Protein AF-A0A2M6YLB8-F1 (afdb_monomer)

Foldseek 3Di:
DPVPVVVVVVVVVLVVLVVCLVVQVVVLVVVLPPPCVVPVDLCSLVRNLVSLLVVVLVVLLDADPPDDDPDPPLQCQLVSLLQSLQSLLRSLCSRPVDDPDPVSLVSSLVVQLVSQVVSLVVSVVRPNGHRDPSSSVSSSNSNVNNNVVNVVVVVVVVVPDPPPDPPPPPPPDDDPDDDDDDDDDDDPDDDDDDD

Mean predicted aligned error: 13.27 Å

Secondary structure (DSSP, 8-state):
--HHHHHHHHHHHHHHHHHHHHHHHHHHHHHHHS-TTS---SGGGGHHHHHHHHHHHHHHT---TT---SS-GGGHHHHHHHHHHHHHHHHHHHHH---SSHHHHHHHHHHHHHHHHHHHHHHTTSTT----HHHHHHHHHHHHHHHHHHHHHHHHHHHTSPPPPP-----S---S----S--------------

Radius of gyration: 30.22 Å; Cα contacts (8 Å, |Δi|>4): 155; chains: 1; bounding box: 50×34×119 Å

Sequence (195 aa):
MVVAPLLRLQLETFRSGLLILVAGTVFALYLSRAPRFLTNRAWPCWVPPLLYAGFIFSLSSQSFPGVELPTKADYFHPIEYGFLGFFLGWAWRTGRRGSMGPAWAALVLVSGILFGASDEWHQAFVPGRDPSMLDLCWDALGIVLGMAFYHMIEIRFRSQRPAAAPEQGPHQGMSVNACSHIVQYDAEAAMELPV

pLDDT: mean 76.27, std 18.33, range [35.66, 98.12]

Solvent-accessible surface area (backbone atoms only — not comparable to full-atom values): 11477 Å² total; per-residue (Å²): 130,70,62,65,61,54,53,49,55,46,55,51,54,54,49,52,52,51,51,51,46,50,53,52,34,53,51,27,52,49,61,64,65,47,66,57,90,80,51,95,61,60,64,47,47,48,46,44,33,51,50,48,50,52,48,52,53,61,55,57,68,58,60,67,84,91,65,86,63,101,57,71,72,67,69,49,35,27,55,56,27,14,55,44,17,25,33,35,37,50,21,56,46,66,56,64,74,56,71,92,46,71,72,47,52,50,49,35,49,52,56,46,46,54,47,41,54,50,47,38,57,50,22,63,75,32,78,82,48,78,60,47,75,66,51,47,50,31,26,46,51,6,23,50,52,15,30,50,51,44,50,53,51,52,54,55,56,58,68,68,48,73,75,74,74,75,78,78,65,81,78,87,76,77,77,90,82,86,89,78,89,89,84,84,77,89,86,88,86,79,89,84,85,92,134

Structure (mmCIF, N/CA/C/O backbone):
data_AF-A0A2M6YLB8-F1
#
_entry.id   AF-A0A2M6YLB8-F1
#
loop_
_atom_site.group_PDB
_atom_site.id
_atom_site.type_symbol
_atom_site.label_atom_id
_atom_site.label_alt_id
_atom_site.label_comp_id
_atom_site.label_asym_id
_atom_site.label_entity_id
_atom_site.label_seq_id
_atom_site.pdbx_PDB_ins_code
_atom_site.Cartn_x
_atom_site.Cartn_y
_atom_site.Cartn_z
_atom_site.occupancy
_atom_site.B_iso_or_equiv
_atom_site.auth_seq_id
_atom_site.auth_comp_id
_atom_site.auth_asym_id
_atom_site.auth_atom_id
_atom_site.pdbx_PDB_model_num
ATOM 1 N N . MET A 1 1 ? -24.345 -15.110 23.546 1.00 53.66 1 MET A N 1
ATOM 2 C CA . MET A 1 1 ? -25.026 -15.596 22.318 1.00 53.66 1 MET A CA 1
ATOM 3 C C . MET A 1 1 ? -25.034 -14.591 21.153 1.00 53.66 1 MET A C 1
ATOM 5 O O . MET A 1 1 ? -25.376 -14.996 20.053 1.00 53.66 1 MET A O 1
ATOM 9 N N . VAL A 1 2 ? -24.599 -13.331 21.325 1.00 54.88 2 VAL A N 1
ATOM 10 C CA . VAL A 1 2 ? -24.610 -12.290 20.261 1.00 54.88 2 VAL A CA 1
ATOM 11 C C . VAL A 1 2 ? -23.360 -12.311 19.351 1.00 54.88 2 VAL A C 1
ATOM 13 O O . VAL A 1 2 ? -23.358 -11.733 18.270 1.00 54.88 2 VAL A O 1
ATOM 16 N N . VAL A 1 3 ? -22.310 -13.041 19.740 1.00 56.81 3 VAL A N 1
ATOM 17 C CA . VAL A 1 3 ? -21.016 -13.074 19.029 1.00 56.81 3 VAL A CA 1
ATOM 18 C C . VAL A 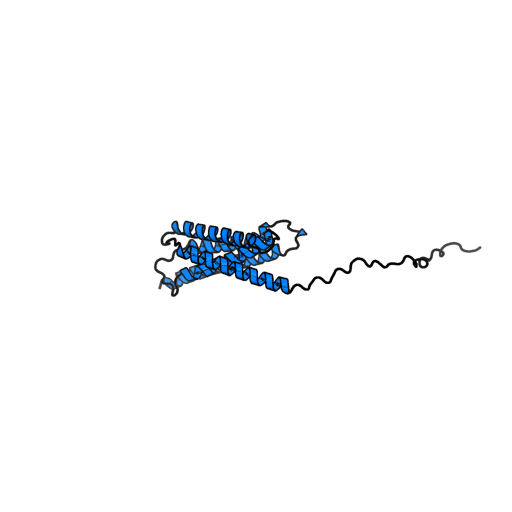1 3 ? -21.097 -13.791 17.673 1.00 56.81 3 VAL A C 1
ATOM 20 O O . VAL A 1 3 ? -20.514 -13.333 16.697 1.00 56.81 3 VAL A O 1
ATOM 23 N N . ALA A 1 4 ? -21.852 -14.889 17.569 1.00 58.81 4 ALA A N 1
ATOM 24 C CA . ALA A 1 4 ? -21.906 -15.688 16.339 1.00 58.81 4 ALA A CA 1
ATOM 25 C C . ALA A 1 4 ? -22.638 -14.999 15.160 1.00 58.81 4 ALA A C 1
ATOM 27 O O . ALA A 1 4 ? -22.154 -15.109 14.032 1.00 58.81 4 ALA A O 1
ATOM 28 N N . PRO A 1 5 ? -23.759 -14.274 15.367 1.00 59.09 5 PRO A N 1
ATOM 29 C CA . PRO A 1 5 ? -24.396 -13.490 14.307 1.00 59.09 5 PRO A CA 1
ATOM 30 C C . PRO A 1 5 ? -23.539 -12.317 13.819 1.00 59.09 5 PRO A C 1
ATOM 32 O O . PRO A 1 5 ? -23.442 -12.114 12.612 1.00 59.09 5 PRO A O 1
ATOM 35 N N . LEU A 1 6 ? -22.886 -11.587 14.736 1.00 58.28 6 LEU A N 1
ATOM 36 C CA . LEU A 1 6 ? -21.998 -10.469 14.392 1.00 58.28 6 LEU A CA 1
ATOM 37 C C . LEU A 1 6 ? -20.793 -10.951 13.578 1.00 58.28 6 LEU A C 1
ATOM 39 O O . LEU A 1 6 ? -20.530 -10.421 12.503 1.00 58.28 6 LEU A O 1
ATOM 43 N N . LEU A 1 7 ? -20.149 -12.034 14.018 1.00 61.47 7 LEU A N 1
ATOM 44 C CA . LEU A 1 7 ? -19.019 -12.633 13.310 1.00 61.47 7 LEU A CA 1
ATOM 45 C C . LEU A 1 7 ? -19.400 -13.119 11.899 1.00 61.47 7 LEU A C 1
ATOM 47 O O . LEU A 1 7 ? -18.620 -12.967 10.961 1.00 61.47 7 LEU A O 1
ATOM 51 N N . ARG A 1 8 ? -20.606 -13.679 11.719 1.00 62.53 8 ARG A N 1
ATOM 52 C CA . ARG A 1 8 ? -21.105 -14.104 10.397 1.00 62.53 8 ARG A CA 1
ATOM 53 C C . ARG A 1 8 ? -21.375 -12.924 9.468 1.00 62.53 8 ARG A C 1
ATOM 55 O O . ARG A 1 8 ? -20.969 -12.976 8.314 1.00 62.53 8 ARG A O 1
ATOM 62 N N . LEU A 1 9 ? -22.032 -11.873 9.957 1.00 60.44 9 LEU A N 1
ATOM 63 C CA . LEU A 1 9 ? -22.294 -10.657 9.176 1.00 60.44 9 LEU A CA 1
ATOM 64 C C . LEU A 1 9 ? -20.992 -9.994 8.716 1.00 60.44 9 LEU A C 1
ATOM 66 O O . LEU A 1 9 ? -20.884 -9.557 7.570 1.00 60.44 9 LEU A O 1
ATOM 70 N N . GLN A 1 10 ? -19.976 -9.996 9.578 1.00 63.34 10 GLN A N 1
ATOM 71 C CA . GLN A 1 10 ? -18.643 -9.535 9.217 1.00 63.34 10 GLN A CA 1
ATOM 72 C C . GLN A 1 10 ? -18.013 -10.431 8.158 1.00 63.34 10 GLN A C 1
ATOM 74 O O . GLN A 1 10 ? -17.680 -9.931 7.091 1.00 63.34 10 GLN A O 1
ATOM 79 N N . LEU A 1 11 ? -17.910 -11.742 8.391 1.00 65.56 11 LEU A N 1
ATOM 80 C CA . LEU A 1 11 ? -17.331 -12.678 7.419 1.00 65.56 11 LEU A CA 1
ATOM 81 C C . LEU A 1 11 ? -17.974 -12.558 6.033 1.00 65.56 11 LEU A C 1
ATOM 83 O O . LEU A 1 11 ? -17.268 -12.623 5.033 1.00 65.56 11 LEU A O 1
ATOM 87 N N . GLU A 1 12 ? -19.284 -12.330 5.961 1.00 70.12 12 GLU A N 1
ATOM 88 C CA . GLU A 1 12 ? -19.990 -12.103 4.697 1.00 70.12 12 GLU A CA 1
ATOM 89 C C . GLU A 1 12 ? -19.620 -10.768 4.032 1.00 70.12 12 GLU A C 1
ATOM 91 O O . GLU A 1 12 ? -19.360 -10.719 2.825 1.00 70.12 12 GLU A O 1
ATOM 96 N N . THR A 1 13 ? -19.515 -9.695 4.817 1.00 66.12 13 THR A N 1
ATOM 97 C CA . THR A 1 13 ? -19.083 -8.376 4.330 1.00 66.12 13 THR A CA 1
ATOM 98 C C . THR A 1 13 ? -17.637 -8.438 3.818 1.00 66.12 13 THR A C 1
ATOM 100 O O . THR A 1 13 ? -17.361 -8.050 2.683 1.00 66.12 13 THR A O 1
ATOM 103 N N . PHE A 1 14 ? -16.735 -9.054 4.586 1.00 71.75 14 PHE A N 1
ATOM 104 C CA . PHE A 1 14 ? -15.350 -9.329 4.194 1.00 71.75 14 PHE A CA 1
ATOM 105 C C . PHE A 1 14 ? -15.267 -10.202 2.933 1.00 71.75 14 PHE A C 1
ATOM 107 O O . PHE A 1 14 ? -14.493 -9.905 2.021 1.00 71.75 14 PHE A O 1
ATOM 114 N N . ARG A 1 15 ? -16.093 -11.254 2.839 1.00 76.12 15 ARG A N 1
ATOM 115 C CA . ARG A 1 15 ? -16.130 -12.167 1.688 1.00 76.12 15 ARG A CA 1
ATOM 116 C C . ARG A 1 15 ? -16.518 -11.438 0.406 1.00 76.12 15 ARG A C 1
ATOM 118 O O . ARG A 1 15 ? -15.858 -11.616 -0.614 1.00 76.12 15 ARG A O 1
ATOM 125 N N . SER A 1 16 ? -17.562 -10.613 0.447 1.00 72.75 16 SER A N 1
ATOM 126 C CA . SER A 1 16 ? -17.998 -9.843 -0.725 1.00 72.75 16 SER A CA 1
ATOM 127 C C . SER A 1 16 ? -16.952 -8.813 -1.175 1.00 72.75 16 SER A C 1
ATOM 129 O O . SER A 1 16 ? -16.656 -8.738 -2.369 1.00 72.75 16 SER A O 1
ATOM 131 N N . GLY A 1 17 ? -16.313 -8.102 -0.236 1.00 72.94 17 GLY A N 1
ATOM 132 C CA . GLY A 1 17 ? -15.223 -7.168 -0.535 1.00 72.94 17 GLY A CA 1
ATOM 133 C C . GLY A 1 17 ? -14.019 -7.856 -1.185 1.00 72.94 17 GLY A C 1
ATOM 134 O O . GLY A 1 17 ? -13.509 -7.386 -2.204 1.00 72.94 17 GLY A O 1
ATOM 135 N N . LEU A 1 18 ? -13.624 -9.024 -0.669 1.00 77.25 18 LEU A N 1
ATOM 136 C CA . LEU A 1 18 ? -12.532 -9.818 -1.232 1.00 77.25 18 LEU A CA 1
ATOM 137 C C . LEU A 1 18 ? -12.849 -10.315 -2.652 1.00 77.25 18 LEU A C 1
ATOM 139 O O . LEU A 1 18 ? -11.988 -10.270 -3.529 1.00 77.25 18 LEU A O 1
ATOM 143 N N . LEU A 1 19 ? -14.084 -10.758 -2.908 1.00 82.06 19 LEU A N 1
ATOM 144 C CA . LEU A 1 19 ? -14.503 -11.204 -4.240 1.00 82.06 19 LEU A CA 1
ATOM 145 C C . LEU A 1 19 ? -14.466 -10.064 -5.266 1.00 82.06 19 LEU A C 1
ATOM 147 O O . LEU A 1 19 ? -13.956 -10.260 -6.371 1.00 82.06 19 LEU A O 1
ATOM 151 N N . ILE A 1 20 ? -14.949 -8.872 -4.900 1.00 79.94 20 ILE A N 1
ATOM 152 C CA . ILE A 1 20 ? -14.894 -7.677 -5.757 1.00 79.94 20 ILE A CA 1
ATOM 153 C C . ILE A 1 20 ? -13.440 -7.294 -6.044 1.00 79.94 20 ILE A C 1
ATOM 155 O O . ILE A 1 20 ? -13.088 -7.019 -7.193 1.00 79.94 20 ILE A O 1
ATOM 159 N N . LEU A 1 21 ? -12.581 -7.333 -5.025 1.00 77.81 21 LEU A N 1
ATOM 160 C CA . LEU A 1 21 ? -11.160 -7.036 -5.158 1.00 77.81 21 LEU A CA 1
ATOM 161 C C . LEU A 1 21 ? -10.454 -8.010 -6.111 1.00 77.81 21 LEU A C 1
ATOM 163 O O . LEU A 1 21 ? -9.703 -7.579 -6.991 1.00 77.81 21 LEU A O 1
ATOM 167 N N . VAL A 1 22 ? -10.700 -9.316 -5.966 1.00 84.25 22 VAL A N 1
ATOM 168 C CA . VAL A 1 22 ? -10.102 -10.348 -6.825 1.00 84.25 22 VAL A CA 1
ATOM 169 C C . VAL A 1 22 ? -10.604 -10.198 -8.259 1.00 84.25 22 VAL A C 1
ATOM 171 O O . VAL A 1 22 ? -9.791 -10.131 -9.181 1.00 84.25 22 VAL A O 1
ATOM 174 N N . ALA A 1 23 ? -11.918 -10.081 -8.461 1.00 83.62 23 ALA A N 1
ATOM 175 C CA . ALA A 1 23 ? -12.507 -9.921 -9.789 1.00 83.62 23 ALA A CA 1
ATOM 176 C C . ALA A 1 23 ? -12.015 -8.640 -10.485 1.00 83.62 23 ALA A C 1
ATOM 178 O O . ALA A 1 23 ? -11.589 -8.688 -11.641 1.00 83.62 23 ALA A O 1
ATOM 179 N N . GLY A 1 24 ? -12.000 -7.512 -9.767 1.00 77.62 24 GLY A N 1
ATOM 180 C CA . GLY A 1 24 ? -11.514 -6.228 -10.268 1.00 77.62 24 GLY A CA 1
ATOM 181 C C . GLY A 1 24 ? -10.027 -6.261 -10.621 1.00 77.62 24 GLY A C 1
ATOM 182 O O . GLY A 1 24 ? -9.633 -5.784 -11.686 1.00 77.62 24 GLY A O 1
ATOM 183 N N . THR A 1 25 ? -9.204 -6.899 -9.783 1.00 80.25 25 THR A N 1
ATOM 184 C CA . THR A 1 25 ? -7.769 -7.090 -10.042 1.00 80.25 25 THR A CA 1
ATOM 185 C C . THR A 1 25 ? -7.529 -7.972 -11.264 1.00 80.25 25 THR A C 1
ATOM 187 O O . THR A 1 25 ? -6.748 -7.599 -12.137 1.00 80.25 25 THR A O 1
ATOM 190 N N . VAL A 1 26 ? -8.215 -9.112 -11.384 1.00 84.81 26 VAL A N 1
ATOM 191 C CA . VAL A 1 26 ? -8.091 -10.009 -12.548 1.00 84.81 26 VAL A CA 1
ATOM 192 C C . VAL A 1 26 ? -8.500 -9.293 -13.833 1.00 84.81 26 VAL A C 1
ATOM 194 O O . VAL A 1 26 ? -7.771 -9.344 -14.825 1.00 84.81 26 VAL A O 1
ATOM 197 N N . PHE A 1 27 ? -9.618 -8.568 -13.806 1.00 80.12 27 PHE A N 1
ATOM 198 C CA . PHE A 1 27 ? -10.085 -7.777 -14.940 1.00 80.12 27 PHE A CA 1
ATOM 199 C C . PHE A 1 27 ? -9.079 -6.682 -15.330 1.00 80.12 27 PHE A C 1
ATOM 201 O O . PHE A 1 27 ? -8.733 -6.536 -16.503 1.00 80.12 27 PHE A O 1
ATOM 208 N N . ALA A 1 28 ? -8.526 -5.958 -14.356 1.00 75.25 28 ALA A N 1
ATOM 209 C CA . ALA A 1 28 ? -7.520 -4.930 -14.607 1.00 75.25 28 ALA A CA 1
ATOM 210 C C . ALA A 1 28 ? -6.198 -5.502 -15.142 1.00 75.25 28 ALA A C 1
ATOM 212 O O . ALA A 1 28 ? -5.572 -4.902 -16.020 1.00 75.25 28 ALA A O 1
ATOM 213 N N . LEU A 1 29 ? -5.774 -6.674 -14.660 1.00 79.62 29 LEU A N 1
ATOM 214 C CA . LEU A 1 29 ? -4.606 -7.387 -15.179 1.00 79.62 29 LEU A CA 1
ATOM 215 C C . LEU A 1 29 ? -4.832 -7.864 -16.616 1.00 79.62 29 LEU A C 1
ATOM 217 O O . LEU A 1 29 ? 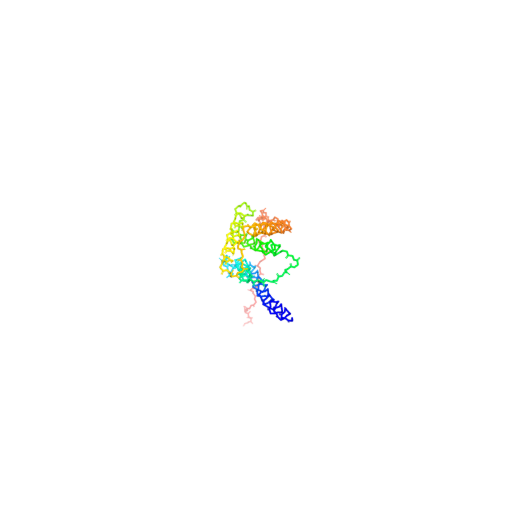-3.919 -7.753 -17.435 1.00 79.62 29 LEU A O 1
ATOM 221 N N . TYR A 1 30 ? -6.038 -8.342 -16.935 1.00 79.31 30 TYR A N 1
ATOM 222 C CA . TYR A 1 30 ? -6.433 -8.687 -18.299 1.00 79.31 30 TYR A CA 1
ATOM 223 C C . TYR A 1 30 ? -6.336 -7.468 -19.225 1.00 79.31 30 TYR A C 1
ATOM 225 O O . TYR A 1 30 ? -5.634 -7.523 -20.234 1.00 79.31 30 TYR A O 1
ATOM 233 N N . LEU A 1 31 ? -6.924 -6.330 -18.837 1.00 71.81 31 LEU A N 1
ATOM 234 C CA . LEU A 1 31 ? -6.832 -5.083 -19.608 1.00 71.81 31 LEU A CA 1
ATOM 235 C C . LEU A 1 31 ? -5.392 -4.572 -19.739 1.00 71.81 31 LEU A C 1
ATOM 237 O O . LEU A 1 31 ? -5.000 -4.082 -20.791 1.00 71.81 31 LEU A O 1
ATOM 241 N N . SER A 1 32 ? -4.577 -4.726 -18.696 1.00 68.06 32 SER A N 1
ATOM 242 C CA . SER A 1 32 ? -3.171 -4.302 -18.707 1.00 68.06 32 SER A CA 1
ATOM 243 C C . SER A 1 32 ? -2.276 -5.191 -19.581 1.00 68.06 32 SER A C 1
ATOM 245 O O . SER A 1 32 ? -1.179 -4.771 -19.960 1.00 68.06 32 SER A O 1
ATOM 247 N N . ARG A 1 33 ? -2.727 -6.413 -19.900 1.00 70.00 33 ARG A N 1
ATOM 248 C CA . ARG A 1 33 ? -2.081 -7.326 -20.855 1.00 70.00 33 ARG A CA 1
ATOM 249 C C . ARG A 1 33 ? -2.700 -7.300 -22.248 1.00 70.00 33 ARG A C 1
ATOM 251 O O . ARG A 1 33 ? -2.069 -7.813 -23.172 1.00 70.00 33 ARG A O 1
ATOM 258 N N . ALA A 1 34 ? -3.876 -6.695 -22.411 1.00 65.12 34 ALA A N 1
ATOM 259 C CA . ALA A 1 34 ? -4.489 -6.507 -23.714 1.00 65.12 34 ALA A CA 1
ATOM 260 C C . ALA A 1 34 ? -3.528 -5.736 -24.639 1.00 65.12 34 ALA A C 1
ATOM 262 O O . ALA A 1 34 ? -2.816 -4.822 -24.199 1.00 65.12 34 ALA A O 1
ATOM 263 N N . PRO A 1 35 ? -3.447 -6.123 -25.920 1.00 55.94 35 PRO A N 1
ATOM 264 C CA . PRO A 1 35 ? -2.485 -5.547 -26.836 1.00 55.94 35 PRO A CA 1
ATOM 265 C C . PRO A 1 35 ? -2.720 -4.037 -26.971 1.00 55.94 35 PRO A C 1
ATOM 267 O O . PRO A 1 35 ? -3.832 -3.558 -27.195 1.00 55.94 35 PRO A O 1
ATOM 270 N N . ARG A 1 36 ? -1.633 -3.274 -26.807 1.00 55.00 36 ARG A N 1
ATOM 271 C CA . ARG A 1 36 ? -1.633 -1.808 -26.639 1.00 55.00 36 ARG A CA 1
ATOM 272 C C . ARG A 1 36 ? -2.236 -1.017 -27.807 1.00 55.00 36 ARG A C 1
ATOM 274 O O . ARG A 1 36 ? -2.411 0.188 -27.662 1.00 55.00 36 ARG A O 1
ATOM 281 N N . PHE A 1 37 ? -2.572 -1.665 -28.925 1.00 51.66 37 PHE A N 1
ATOM 282 C CA . PHE A 1 37 ? -3.310 -1.030 -30.019 1.00 51.66 37 PHE A CA 1
ATOM 283 C C . PHE A 1 37 ? -4.750 -0.659 -29.626 1.00 51.66 37 PHE A C 1
ATOM 285 O O . PHE A 1 37 ? -5.314 0.245 -30.228 1.00 51.66 37 PHE A O 1
ATOM 292 N N . LEU A 1 38 ? -5.326 -1.297 -28.595 1.00 54.00 38 LEU A N 1
ATOM 293 C CA . LEU A 1 38 ? -6.663 -0.960 -28.086 1.00 54.00 38 LEU A CA 1
ATOM 294 C C . LEU A 1 38 ? -6.646 0.153 -27.028 1.00 54.00 38 LEU A C 1
ATOM 296 O O . LEU A 1 38 ? -7.628 0.876 -26.879 1.00 54.00 38 LEU A O 1
ATOM 300 N N . THR A 1 39 ? -5.548 0.322 -26.282 1.00 53.53 39 THR A N 1
ATOM 301 C CA . THR A 1 39 ? -5.478 1.295 -25.179 1.00 53.53 39 THR A CA 1
ATOM 302 C C . THR A 1 39 ? -4.074 1.893 -25.032 1.00 53.53 39 THR A C 1
ATOM 304 O O . THR A 1 39 ? -3.189 1.298 -24.416 1.00 53.53 39 THR A O 1
ATOM 307 N N . ASN A 1 40 ? -3.870 3.125 -25.512 1.00 56.31 40 ASN A N 1
ATOM 308 C CA . ASN A 1 40 ? -2.641 3.910 -25.298 1.00 56.31 40 ASN A CA 1
ATOM 309 C C . ASN A 1 40 ? -2.580 4.560 -23.894 1.00 56.31 40 ASN A C 1
ATOM 311 O O . ASN A 1 40 ? -2.076 5.667 -23.720 1.00 56.31 40 ASN A O 1
ATOM 315 N N . ARG A 1 41 ? -3.188 3.936 -22.879 1.00 63.12 41 ARG A N 1
ATOM 316 C CA . ARG A 1 41 ? -3.536 4.609 -21.622 1.00 63.12 41 ARG A CA 1
ATOM 317 C C . ARG A 1 41 ? -2.924 3.878 -20.430 1.00 63.12 41 ARG A C 1
ATOM 319 O O . ARG A 1 41 ? -3.106 2.678 -20.283 1.00 63.12 41 ARG A O 1
ATOM 326 N N . ALA A 1 42 ? -2.207 4.615 -19.579 1.00 70.94 42 ALA A N 1
ATOM 327 C CA . ALA A 1 42 ? -1.526 4.077 -18.398 1.00 70.94 42 ALA A CA 1
ATOM 328 C C . ALA A 1 42 ? -2.451 3.898 -17.177 1.00 70.94 42 ALA A C 1
ATOM 330 O O . ALA A 1 42 ? -2.040 3.313 -16.188 1.00 70.94 42 ALA A O 1
ATOM 331 N N . TRP A 1 43 ? -3.697 4.380 -17.216 1.00 75.75 43 TRP A N 1
ATOM 332 C CA . TRP A 1 43 ? -4.613 4.299 -16.069 1.00 75.75 43 TRP A CA 1
ATOM 333 C C . TRP A 1 43 ? -5.032 2.874 -15.642 1.00 75.75 43 TRP A C 1
ATOM 335 O O . TRP A 1 43 ? -5.235 2.697 -14.442 1.00 75.75 43 TRP A O 1
ATOM 345 N N . PRO A 1 44 ? -5.123 1.836 -16.512 1.00 84.00 44 PRO A N 1
ATOM 346 C CA . PRO A 1 44 ? -5.570 0.513 -16.067 1.00 84.00 44 PRO A CA 1
ATOM 347 C C . PRO A 1 44 ? -4.617 -0.130 -15.056 1.00 84.00 44 PRO A C 1
ATOM 349 O O . PRO A 1 44 ? -5.057 -0.902 -14.208 1.00 84.00 44 PRO A O 1
ATOM 352 N N . CYS A 1 45 ? -3.325 0.230 -15.081 1.00 85.19 45 CYS A N 1
ATOM 353 C CA . CYS A 1 45 ? -2.367 -0.284 -14.103 1.00 85.19 45 CYS A CA 1
ATOM 354 C C . CYS A 1 45 ? -2.529 0.325 -12.704 1.00 85.19 45 CYS A C 1
ATOM 356 O O . CYS A 1 45 ? -1.908 -0.144 -11.759 1.00 85.19 45 CYS A O 1
ATOM 358 N N . TRP A 1 46 ? -3.359 1.353 -12.551 1.00 89.31 46 TRP A N 1
ATOM 359 C CA . TRP A 1 46 ? -3.669 1.948 -11.254 1.00 89.31 46 TRP A CA 1
ATOM 360 C C . TRP A 1 46 ? -4.918 1.355 -10.611 1.00 89.31 46 TRP A C 1
ATOM 362 O O . TRP A 1 46 ? -5.139 1.558 -9.424 1.00 89.31 46 TRP A O 1
ATOM 372 N N . VAL A 1 47 ? -5.708 0.574 -11.350 1.00 90.25 47 VAL A N 1
ATOM 373 C CA . VAL A 1 47 ? -6.938 -0.024 -10.819 1.00 90.25 47 VAL A CA 1
ATOM 374 C C . VAL A 1 47 ? -6.654 -0.982 -9.650 1.00 90.25 47 VAL A C 1
ATOM 376 O O . VAL A 1 47 ? -7.263 -0.787 -8.604 1.00 90.25 47 VAL A O 1
ATOM 379 N N . PRO A 1 48 ? -5.714 -1.948 -9.733 1.00 90.50 48 PRO A N 1
ATOM 380 C CA . PRO A 1 48 ? -5.409 -2.837 -8.610 1.00 90.50 48 PRO A CA 1
ATOM 381 C C . PRO A 1 48 ? -4.970 -2.128 -7.319 1.00 90.50 48 PRO A C 1
ATOM 383 O O . PRO A 1 48 ? -5.596 -2.390 -6.294 1.00 90.50 48 PRO A O 1
ATOM 386 N N . PRO A 1 49 ? -3.97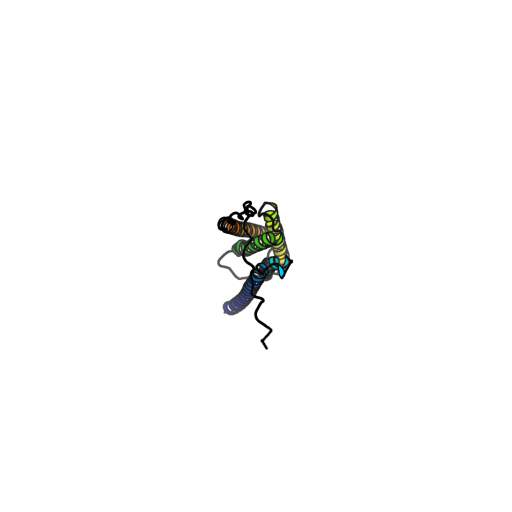0 -1.216 -7.310 1.00 93.44 49 PRO A N 1
ATOM 387 C CA . PRO A 1 49 ? -3.593 -0.547 -6.066 1.00 93.44 49 PRO A CA 1
ATOM 388 C C . PRO A 1 49 ? -4.707 0.354 -5.526 1.00 93.44 49 PRO A C 1
ATOM 390 O O . PRO A 1 49 ? -4.870 0.415 -4.316 1.00 93.44 49 PRO A O 1
ATOM 393 N N . LEU A 1 50 ? -5.505 1.011 -6.380 1.00 93.38 50 LEU A N 1
ATOM 394 C CA . LEU A 1 50 ? -6.621 1.848 -5.920 1.00 93.38 50 LEU A CA 1
ATOM 395 C C . LEU A 1 50 ? -7.770 1.021 -5.332 1.00 93.38 50 LEU A C 1
ATOM 397 O O . LEU A 1 50 ? -8.324 1.396 -4.303 1.00 93.38 50 LEU A O 1
ATOM 401 N N . LEU A 1 51 ? -8.111 -0.115 -5.949 1.00 90.88 51 LEU A N 1
ATOM 402 C CA . LEU A 1 51 ? -9.097 -1.044 -5.393 1.00 90.88 51 LEU A CA 1
ATOM 403 C C . LEU A 1 51 ? -8.624 -1.610 -4.053 1.00 90.88 51 LEU A C 1
ATOM 405 O O . LEU A 1 51 ? -9.412 -1.697 -3.116 1.00 90.88 51 LEU A O 1
ATOM 409 N N . TYR A 1 52 ? -7.341 -1.963 -3.950 1.00 92.81 52 TYR A N 1
ATOM 410 C CA . TYR A 1 52 ? -6.772 -2.480 -2.711 1.00 92.81 52 TYR A CA 1
ATOM 411 C C . TYR A 1 52 ? -6.693 -1.409 -1.614 1.00 92.81 52 TYR A C 1
ATOM 413 O O . TYR A 1 52 ? -7.029 -1.681 -0.469 1.00 92.81 52 TYR A O 1
ATOM 421 N N . ALA A 1 53 ? -6.334 -0.172 -1.961 1.00 94.69 53 ALA A N 1
ATOM 422 C CA . ALA A 1 53 ? -6.380 0.965 -1.046 1.00 94.69 53 ALA A CA 1
ATOM 423 C C . ALA A 1 53 ? -7.807 1.223 -0.530 1.00 94.69 53 ALA A C 1
ATOM 425 O O . ALA A 1 53 ? -8.007 1.406 0.666 1.00 94.69 53 ALA A O 1
ATOM 426 N N . GLY A 1 54 ? -8.818 1.158 -1.404 1.00 92.06 54 GLY A N 1
ATOM 427 C CA . GLY A 1 54 ? -10.223 1.248 -0.993 1.00 92.06 54 GLY A CA 1
ATOM 428 C C . GLY A 1 54 ? -10.654 0.100 -0.074 1.00 92.06 54 GLY A C 1
ATOM 429 O O . GLY A 1 54 ? -11.429 0.314 0.856 1.00 92.06 54 GLY A O 1
ATOM 430 N N . PHE A 1 55 ? -10.120 -1.105 -0.296 1.00 89.69 55 PHE A N 1
ATOM 431 C CA . PHE A 1 55 ? -10.316 -2.235 0.609 1.00 89.69 55 PHE A CA 1
ATOM 432 C C . PHE A 1 55 ? -9.720 -1.955 1.996 1.00 89.69 55 PHE A C 1
ATOM 434 O O . PHE A 1 55 ? -10.465 -2.054 2.965 1.00 89.69 55 PHE A O 1
ATOM 441 N N . ILE A 1 56 ? -8.453 -1.524 2.092 1.00 91.31 56 ILE A N 1
ATOM 442 C CA . ILE A 1 56 ? -7.818 -1.144 3.372 1.00 91.31 56 ILE A CA 1
ATOM 443 C C . ILE A 1 56 ? -8.647 -0.067 4.079 1.00 91.31 56 ILE A C 1
ATOM 445 O O . ILE A 1 56 ? -9.062 -0.259 5.214 1.00 91.31 56 ILE A O 1
ATOM 449 N N . PHE A 1 57 ? -8.999 1.012 3.377 1.00 91.31 57 PHE A N 1
ATOM 450 C CA . PHE A 1 57 ? -9.795 2.106 3.938 1.00 91.31 57 PHE A CA 1
ATOM 451 C C . PHE A 1 57 ? -11.139 1.623 4.522 1.00 91.31 57 PHE A C 1
ATOM 453 O O . PHE A 1 57 ? -11.586 2.076 5.579 1.00 91.31 57 PHE A O 1
ATOM 460 N N . SER A 1 58 ? -11.788 0.658 3.859 1.00 88.69 58 SER A N 1
ATOM 461 C CA . SER A 1 58 ? -13.016 0.030 4.359 1.00 88.69 58 SER A CA 1
ATOM 462 C C . SER A 1 58 ? -12.793 -0.811 5.620 1.00 88.69 58 SER A C 1
ATOM 464 O O . SER A 1 58 ? -13.733 -0.953 6.408 1.00 88.69 58 SER A O 1
ATOM 466 N N . LEU A 1 59 ? -11.608 -1.398 5.809 1.00 85.56 59 LEU A N 1
ATOM 467 C CA . LEU A 1 59 ? -11.242 -2.102 7.041 1.00 85.56 59 LEU A CA 1
ATOM 468 C C . LEU A 1 59 ? -10.981 -1.107 8.172 1.00 85.56 59 LEU A C 1
ATOM 470 O O . LEU A 1 59 ? -11.536 -1.256 9.262 1.00 85.56 59 LEU A O 1
ATOM 474 N N . SER A 1 60 ? -10.228 -0.051 7.881 1.00 87.19 60 SER A N 1
ATOM 475 C CA . SER A 1 60 ? -9.868 1.003 8.832 1.00 87.19 60 SER A CA 1
ATOM 476 C C . SER A 1 60 ? -11.071 1.825 9.306 1.00 87.19 60 SER A C 1
ATOM 478 O O . SER A 1 60 ? -11.074 2.340 10.420 1.00 87.19 60 SER A O 1
ATOM 480 N N . SER A 1 61 ? -12.148 1.876 8.514 1.00 86.25 61 SER A N 1
ATOM 481 C CA . SER A 1 61 ? -13.428 2.508 8.888 1.00 86.25 61 SER A CA 1
ATOM 482 C C . SER A 1 61 ? -14.191 1.775 10.004 1.00 86.25 61 SER A C 1
ATOM 484 O O . SER A 1 61 ? -15.191 2.286 10.509 1.00 86.25 61 SER A O 1
ATOM 486 N N . GLN A 1 62 ? -13.782 0.557 10.365 1.00 82.25 62 GLN A N 1
ATOM 487 C CA . GLN A 1 62 ? -14.475 -0.271 11.350 1.00 82.25 62 GLN A CA 1
ATOM 488 C C . GLN A 1 62 ? -13.719 -0.258 12.685 1.00 82.25 62 GLN A C 1
ATOM 490 O O . GLN A 1 62 ? -12.504 -0.448 12.720 1.00 82.25 62 GLN A O 1
ATOM 495 N N . SER A 1 63 ? -14.435 -0.085 13.800 1.00 77.69 63 SER A N 1
ATOM 496 C CA . SER A 1 63 ? -13.904 -0.280 15.158 1.00 77.69 63 SER A CA 1
ATOM 497 C C . SER A 1 63 ? -14.625 -1.438 15.847 1.00 77.69 63 SER A C 1
ATOM 499 O O . SER A 1 63 ? -15.841 -1.588 15.714 1.00 77.69 63 SER A O 1
ATOM 501 N N . PHE A 1 64 ? -13.874 -2.252 16.594 1.00 68.44 64 PHE A N 1
ATOM 502 C CA . PHE A 1 64 ? -14.395 -3.401 17.341 1.00 68.44 64 PHE A CA 1
ATOM 503 C C . PHE A 1 64 ? -14.106 -3.262 18.837 1.00 68.44 64 PHE A C 1
ATOM 505 O O . PHE A 1 64 ? -13.274 -3.992 19.380 1.00 68.44 64 PHE A O 1
ATOM 512 N N . PRO A 1 65 ? -14.785 -2.332 19.530 1.00 64.62 65 PRO A N 1
ATOM 513 C CA . PRO A 1 65 ? -14.619 -2.191 20.966 1.00 64.62 65 PRO A CA 1
ATOM 514 C C . PRO A 1 65 ? -15.064 -3.480 21.674 1.00 64.62 65 PRO A C 1
ATOM 516 O O . PRO A 1 65 ? -16.186 -3.952 21.489 1.00 64.62 65 PRO A O 1
ATOM 519 N N . GLY A 1 66 ? -14.174 -4.057 22.486 1.00 61.06 66 GLY A N 1
ATOM 520 C CA . GLY A 1 66 ? -14.459 -5.240 23.308 1.00 61.06 66 GLY A CA 1
ATOM 521 C C . GLY A 1 66 ? -14.222 -6.601 22.643 1.00 61.06 66 GLY A C 1
ATOM 522 O O . GLY A 1 66 ? -14.587 -7.618 23.231 1.00 61.06 66 GLY A O 1
ATOM 523 N N . VAL A 1 67 ? -13.618 -6.652 21.449 1.00 63.44 67 VAL A N 1
ATOM 524 C CA . VAL A 1 67 ? -13.161 -7.910 20.833 1.00 63.44 67 VAL A CA 1
ATOM 525 C C . VAL A 1 67 ? -11.679 -8.115 21.143 1.00 63.44 67 VAL A C 1
ATOM 527 O O . VAL A 1 67 ? -10.819 -7.459 20.563 1.00 63.44 67 VAL A O 1
ATOM 530 N N . GLU A 1 68 ? -11.372 -9.046 22.044 1.00 57.47 68 GLU A N 1
ATOM 531 C CA . GLU A 1 68 ? -9.998 -9.507 22.258 1.00 57.47 68 GLU A CA 1
ATOM 532 C C . GLU A 1 68 ? -9.604 -10.446 21.114 1.00 57.47 68 GLU A C 1
ATOM 534 O O . GLU A 1 68 ? -10.055 -11.592 21.032 1.00 57.47 68 GLU A O 1
ATOM 539 N N . LEU A 1 69 ? -8.789 -9.947 20.184 1.00 60.66 69 LEU A N 1
ATOM 540 C CA . LEU A 1 69 ? -8.187 -10.793 19.163 1.00 60.66 69 LEU A CA 1
ATOM 541 C C . LEU A 1 69 ? -7.084 -11.658 19.802 1.00 60.66 69 LEU A C 1
ATOM 543 O O . LEU A 1 69 ? -6.315 -11.162 20.626 1.00 60.66 69 LEU A O 1
ATOM 547 N N . PRO A 1 70 ? -6.945 -12.934 19.397 1.00 56.12 70 PRO A N 1
ATOM 548 C CA . PRO A 1 70 ? -5.883 -13.816 19.895 1.00 56.12 70 PRO A CA 1
ATOM 549 C C . PRO A 1 70 ? -4.468 -13.334 19.524 1.00 56.12 70 PRO A C 1
ATOM 551 O O . PRO A 1 70 ? -3.482 -13.799 20.092 1.00 56.12 70 PRO A O 1
ATOM 554 N N . THR A 1 71 ? -4.361 -12.397 18.582 1.00 57.50 71 THR A N 1
ATOM 555 C CA . THR A 1 71 ? -3.128 -11.733 18.152 1.00 57.50 71 THR A CA 1
ATOM 556 C C . THR A 1 71 ? -3.333 -10.225 18.162 1.00 57.50 71 THR A C 1
ATOM 558 O O . THR A 1 71 ? -4.425 -9.755 17.843 1.00 57.50 71 THR A O 1
ATOM 561 N N . LYS A 1 72 ? -2.278 -9.458 18.473 1.00 61.50 72 LYS A N 1
ATOM 562 C CA . LYS A 1 72 ? -2.321 -7.993 18.362 1.00 61.50 72 LYS A CA 1
ATOM 563 C C . LYS A 1 72 ? -2.711 -7.591 16.939 1.00 61.50 72 LYS A C 1
ATOM 565 O O . LYS A 1 72 ? -2.171 -8.151 15.982 1.00 61.50 72 LYS A O 1
ATOM 570 N N . ALA A 1 73 ? -3.649 -6.654 16.823 1.00 63.75 73 ALA A N 1
ATOM 571 C CA . ALA A 1 73 ? -4.138 -6.156 15.539 1.00 63.75 73 ALA A CA 1
ATOM 572 C C . ALA A 1 73 ? -2.994 -5.589 14.674 1.00 63.75 73 ALA A C 1
ATOM 574 O O . ALA A 1 73 ? -2.995 -5.769 13.460 1.00 63.75 73 ALA A O 1
ATOM 575 N N . ASP A 1 74 ? -1.958 -5.056 15.323 1.00 68.00 74 ASP A N 1
ATOM 576 C CA . ASP A 1 74 ? -0.742 -4.476 14.747 1.00 68.00 74 ASP A CA 1
ATOM 577 C C . ASP A 1 74 ? -0.036 -5.428 13.753 1.00 68.00 74 ASP A C 1
ATOM 579 O O . ASP A 1 74 ? 0.610 -4.995 12.802 1.00 68.00 74 ASP A O 1
ATOM 583 N N . TYR A 1 75 ? -0.174 -6.752 13.917 1.00 72.12 75 TYR A N 1
ATOM 584 C CA . TYR A 1 75 ? 0.454 -7.730 13.018 1.00 72.12 75 TYR A CA 1
ATOM 585 C C . TYR A 1 75 ? -0.226 -7.857 11.648 1.00 72.12 75 TYR A C 1
ATOM 587 O O . TYR A 1 75 ? 0.361 -8.440 10.732 1.00 72.12 75 TYR A O 1
ATOM 595 N N . PHE A 1 76 ? -1.434 -7.314 11.481 1.00 81.94 76 PHE A N 1
ATOM 596 C CA . PHE A 1 76 ? -2.141 -7.309 10.197 1.00 81.94 76 PHE A CA 1
ATOM 597 C C . PHE A 1 76 ? -1.765 -6.122 9.306 1.00 81.94 76 PHE A C 1
ATOM 599 O O . PHE A 1 76 ? -1.905 -6.225 8.092 1.00 81.94 76 PHE A O 1
ATOM 606 N N . HIS A 1 77 ? -1.191 -5.058 9.864 1.00 86.94 77 HIS A N 1
ATOM 607 C CA . HIS A 1 77 ? -0.689 -3.910 9.106 1.00 86.94 77 HIS A CA 1
ATOM 608 C C . HIS A 1 77 ? 0.395 -4.277 8.068 1.00 86.94 77 HIS A C 1
ATOM 610 O O . HIS A 1 77 ? 0.209 -4.002 6.879 1.00 86.94 77 HIS A O 1
ATOM 616 N N . PRO A 1 78 ? 1.494 -4.986 8.417 1.00 88.38 78 PRO A N 1
ATOM 617 C CA . PRO A 1 78 ? 2.543 -5.301 7.440 1.00 88.38 78 PRO A CA 1
ATOM 618 C C . PRO A 1 78 ? 2.054 -6.281 6.355 1.00 88.38 78 PRO A C 1
ATOM 620 O O . PRO A 1 78 ? 2.423 -6.160 5.190 1.00 88.38 78 PRO A O 1
ATOM 623 N N . ILE A 1 79 ? 1.183 -7.211 6.758 1.00 90.50 79 ILE A N 1
ATOM 624 C CA . ILE A 1 79 ? 0.044 -7.764 6.011 1.00 90.50 79 ILE A CA 1
ATOM 625 C C . ILE A 1 79 ? -0.477 -6.983 4.798 1.00 90.50 79 ILE A C 1
ATOM 627 O O . ILE A 1 79 ? -0.092 -7.156 3.636 1.00 90.50 79 ILE A O 1
ATOM 631 N N . GLU A 1 80 ? -1.439 -6.132 5.127 1.00 91.50 80 GLU A N 1
ATOM 632 C CA . GLU A 1 80 ? -2.240 -5.322 4.229 1.00 91.50 80 GLU A CA 1
ATOM 633 C C . GLU A 1 80 ? -1.353 -4.418 3.379 1.00 91.50 80 GLU A C 1
ATOM 635 O O . GLU A 1 80 ? -1.402 -4.454 2.145 1.00 91.50 80 GLU A O 1
ATOM 640 N N . TYR A 1 81 ? -0.451 -3.689 4.023 1.00 95.38 81 TYR A N 1
ATOM 641 C CA . TYR A 1 81 ? 0.436 -2.758 3.348 1.00 95.38 81 TYR A CA 1
ATOM 642 C C . TYR A 1 81 ? 1.508 -3.453 2.499 1.00 95.38 81 TYR A C 1
ATOM 644 O O . TYR A 1 81 ? 2.000 -2.871 1.529 1.00 95.38 81 TYR A O 1
ATOM 652 N N . GLY A 1 82 ? 1.804 -4.729 2.764 1.00 96.00 82 GLY A N 1
ATOM 653 C CA . GLY A 1 82 ? 2.596 -5.590 1.887 1.00 96.00 82 GLY A CA 1
ATOM 654 C C . GLY A 1 82 ? 1.950 -5.813 0.527 1.00 96.00 82 GLY A C 1
ATOM 655 O O . GLY A 1 82 ? 2.586 -5.618 -0.513 1.00 96.00 82 GLY A O 1
ATOM 656 N N . PHE A 1 83 ? 0.664 -6.147 0.493 1.00 95.00 83 PHE A N 1
ATOM 657 C CA . PHE A 1 83 ? -0.056 -6.265 -0.775 1.00 95.00 83 PHE A CA 1
ATOM 658 C C . PHE A 1 83 ? -0.191 -4.916 -1.486 1.00 95.00 83 PHE A C 1
ATOM 660 O O . PHE A 1 83 ? -0.000 -4.846 -2.704 1.00 95.00 83 PHE A O 1
ATOM 667 N N . LEU A 1 84 ? -0.427 -3.830 -0.741 1.00 96.56 84 LEU A N 1
ATOM 668 C CA . LEU A 1 84 ? -0.440 -2.486 -1.316 1.00 96.56 84 LEU A CA 1
ATOM 669 C C . LEU A 1 84 ? 0.913 -2.137 -1.959 1.00 96.56 84 LEU A C 1
ATOM 671 O O . LEU A 1 84 ? 0.953 -1.721 -3.118 1.00 96.56 84 LEU A O 1
ATOM 675 N N . GLY A 1 85 ? 2.025 -2.370 -1.255 1.00 97.25 85 GLY A N 1
ATOM 676 C CA . GLY A 1 85 ? 3.381 -2.150 -1.764 1.00 97.25 85 GLY A CA 1
ATOM 677 C C . GLY A 1 85 ? 3.688 -2.971 -3.017 1.00 97.25 85 GLY A C 1
ATOM 678 O O . GLY A 1 85 ? 4.282 -2.458 -3.969 1.00 97.25 85 GLY A O 1
ATOM 679 N N . PHE A 1 86 ? 3.214 -4.219 -3.073 1.00 96.12 86 PHE A N 1
ATOM 680 C CA . PHE A 1 86 ? 3.312 -5.060 -4.265 1.00 96.12 86 PHE A CA 1
ATOM 681 C C . PHE A 1 86 ? 2.560 -4.453 -5.464 1.00 96.12 86 PHE A C 1
ATOM 683 O O . PHE A 1 86 ? 3.130 -4.318 -6.553 1.00 96.12 86 PHE A O 1
ATOM 690 N N . PHE A 1 87 ? 1.298 -4.041 -5.281 1.00 94.69 87 PHE A N 1
ATOM 691 C CA . PHE A 1 87 ? 0.492 -3.459 -6.360 1.00 94.69 87 PHE A CA 1
ATOM 692 C C . PHE A 1 87 ? 1.001 -2.091 -6.815 1.00 94.69 87 PHE A C 1
ATOM 694 O O . PHE A 1 87 ? 1.022 -1.823 -8.019 1.00 94.69 87 PHE A O 1
ATOM 701 N N . LEU A 1 88 ? 1.468 -1.248 -5.892 1.00 95.62 88 LEU A N 1
ATOM 702 C CA . LEU A 1 88 ? 2.132 0.015 -6.217 1.00 95.62 88 LEU A CA 1
ATOM 703 C C . LEU A 1 88 ? 3.422 -0.230 -7.005 1.00 95.62 88 LEU A C 1
ATOM 705 O O . LEU A 1 88 ? 3.663 0.434 -8.016 1.00 95.62 88 LEU A O 1
ATOM 709 N N . GLY A 1 89 ? 4.221 -1.222 -6.599 1.00 94.00 89 GLY A N 1
ATOM 710 C CA . GLY A 1 89 ? 5.411 -1.658 -7.326 1.00 94.00 89 GLY A CA 1
ATOM 711 C C . GLY A 1 89 ? 5.102 -2.017 -8.778 1.00 94.00 89 GLY A C 1
ATOM 712 O O . GLY A 1 89 ? 5.752 -1.504 -9.699 1.00 94.00 89 GLY A O 1
ATOM 713 N N . TRP A 1 90 ? 4.058 -2.822 -8.983 1.00 91.31 90 TRP A N 1
ATOM 714 C CA . TRP A 1 90 ? 3.558 -3.199 -10.303 1.00 91.31 90 TRP A CA 1
ATOM 715 C C . TRP A 1 90 ? 3.044 -2.011 -11.126 1.00 91.31 90 TRP A C 1
ATOM 717 O O . TRP A 1 90 ? 3.408 -1.874 -12.301 1.00 91.31 90 TRP A O 1
ATOM 727 N N . ALA A 1 91 ? 2.246 -1.129 -10.524 1.00 91.50 91 ALA A N 1
ATOM 728 C CA . ALA A 1 91 ? 1.667 0.032 -11.191 1.00 91.50 91 ALA A CA 1
ATOM 729 C C . ALA A 1 91 ? 2.748 1.013 -11.663 1.00 91.50 91 ALA A C 1
ATOM 731 O O . ALA A 1 91 ? 2.806 1.360 -12.846 1.00 91.50 91 ALA A O 1
ATOM 732 N N . TRP A 1 92 ? 3.675 1.391 -10.777 1.00 92.38 92 TRP A N 1
ATOM 733 C CA . TRP A 1 92 ? 4.765 2.312 -11.105 1.00 92.38 92 TRP A CA 1
ATOM 734 C C . TRP A 1 92 ? 5.718 1.742 -12.157 1.00 92.38 92 TRP A C 1
ATOM 736 O O . TRP A 1 92 ? 6.177 2.470 -13.045 1.00 92.38 92 TRP A O 1
ATOM 746 N N . ARG A 1 93 ? 5.981 0.431 -12.109 1.00 88.56 93 ARG A N 1
ATOM 747 C CA . ARG A 1 93 ? 6.805 -0.269 -13.102 1.00 88.56 93 ARG A CA 1
ATOM 748 C C . ARG A 1 93 ? 6.141 -0.314 -14.479 1.00 88.56 93 ARG A C 1
ATOM 750 O O . ARG A 1 93 ? 6.816 -0.123 -15.496 1.00 88.56 93 ARG A O 1
ATOM 757 N N . THR A 1 94 ? 4.834 -0.562 -14.513 1.00 83.88 94 THR A N 1
ATOM 758 C CA . THR A 1 94 ? 4.054 -0.685 -15.752 1.00 83.88 94 THR A CA 1
ATOM 759 C C . THR A 1 94 ? 3.797 0.680 -16.392 1.00 83.88 94 THR A C 1
ATOM 761 O O . THR A 1 94 ? 3.967 0.827 -17.605 1.00 83.88 94 THR A O 1
ATOM 764 N N . GLY A 1 95 ? 3.455 1.689 -15.585 1.00 79.56 95 GLY A N 1
ATOM 765 C CA . GLY A 1 95 ? 3.096 3.032 -16.038 1.00 79.56 95 GLY A CA 1
ATOM 766 C C . GLY A 1 95 ? 4.272 3.864 -16.553 1.00 79.56 95 GLY A C 1
ATOM 767 O O . GLY A 1 95 ? 4.133 4.539 -17.570 1.00 79.56 95 GLY A O 1
ATOM 768 N N . ARG A 1 96 ? 5.451 3.801 -15.911 1.00 74.38 96 ARG A N 1
ATOM 769 C CA . ARG A 1 96 ? 6.616 4.626 -16.307 1.00 74.38 96 ARG A CA 1
ATOM 770 C C . ARG A 1 96 ? 7.510 4.002 -17.384 1.00 74.38 96 ARG A C 1
ATOM 772 O O . ARG A 1 96 ? 8.380 4.699 -17.893 1.00 74.38 96 ARG A O 1
ATOM 779 N N . ARG A 1 97 ? 7.358 2.707 -17.707 1.00 67.12 97 ARG A N 1
ATOM 780 C CA . ARG A 1 97 ? 8.282 1.939 -18.583 1.00 67.12 97 ARG A CA 1
ATOM 781 C C . ARG A 1 97 ? 9.782 2.124 -18.240 1.00 67.12 97 ARG A C 1
ATOM 783 O O . ARG A 1 97 ? 10.634 1.939 -19.101 1.00 67.12 97 ARG A O 1
ATOM 790 N N . GLY A 1 98 ? 10.101 2.482 -16.995 1.00 68.88 98 GLY A N 1
ATOM 791 C CA . GLY A 1 98 ? 11.462 2.752 -16.526 1.00 68.88 98 GLY A CA 1
ATOM 792 C C . GLY A 1 98 ? 12.111 1.548 -15.843 1.00 68.88 98 GLY A C 1
ATOM 793 O O . GLY A 1 98 ? 11.465 0.521 -15.613 1.00 68.88 98 GLY A O 1
ATOM 794 N N . SER A 1 99 ? 13.394 1.681 -15.503 1.00 80.50 99 SER A N 1
ATOM 795 C CA . SER A 1 99 ? 14.104 0.699 -14.681 1.00 80.50 99 SER A CA 1
ATOM 796 C C . SER A 1 99 ? 13.565 0.684 -13.246 1.00 80.50 99 SER A C 1
ATOM 798 O O . SER A 1 99 ? 13.082 1.692 -12.728 1.00 80.50 99 SER A O 1
ATOM 800 N N . MET A 1 100 ? 13.680 -0.465 -12.579 1.00 87.25 100 MET A N 1
ATOM 801 C CA . MET A 1 100 ? 13.380 -0.611 -11.149 1.00 87.25 100 MET A CA 1
ATOM 802 C C . MET A 1 100 ? 14.551 -0.097 -10.299 1.00 87.25 100 MET A C 1
ATOM 804 O O . MET A 1 100 ? 15.151 -0.846 -9.538 1.00 87.25 100 MET A O 1
ATOM 808 N N . GLY A 1 101 ? 14.934 1.163 -10.518 1.00 90.56 101 GLY A N 1
ATOM 809 C CA . GLY A 1 101 ? 16.000 1.846 -9.784 1.00 90.56 101 GLY A CA 1
ATOM 810 C C . GLY A 1 101 ? 15.482 2.666 -8.592 1.00 90.56 101 GLY A C 1
ATOM 811 O O . GLY A 1 101 ? 14.294 2.601 -8.265 1.00 90.56 101 GLY A O 1
ATOM 812 N N . PRO A 1 102 ? 16.336 3.510 -7.983 1.00 93.69 1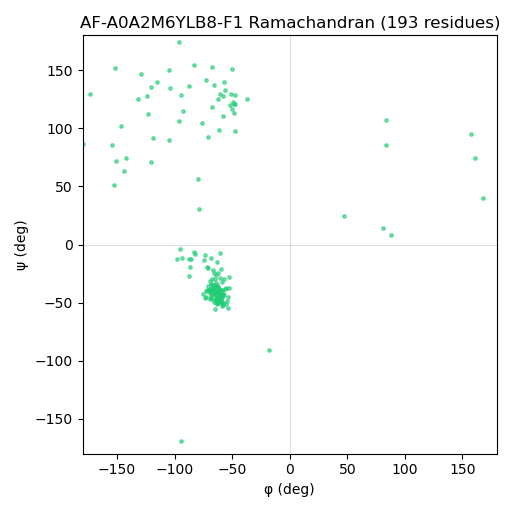02 PRO A N 1
ATOM 813 C CA . PRO A 1 102 ? 15.991 4.296 -6.793 1.00 93.69 102 PRO A CA 1
ATOM 814 C C . PRO A 1 102 ? 14.744 5.171 -6.962 1.00 93.69 102 PRO A C 1
ATOM 816 O O . PRO A 1 102 ? 13.927 5.261 -6.055 1.00 93.69 102 PRO A O 1
ATOM 819 N N . ALA A 1 103 ? 14.545 5.761 -8.145 1.00 93.56 103 ALA A N 1
ATOM 820 C CA . ALA A 1 103 ? 13.369 6.584 -8.424 1.00 93.56 103 ALA A CA 1
ATOM 821 C C . ALA A 1 103 ? 12.054 5.782 -8.411 1.00 93.56 103 ALA A C 1
ATOM 823 O O . ALA A 1 103 ? 11.024 6.309 -8.006 1.00 93.56 103 ALA A O 1
ATOM 824 N N . TRP A 1 104 ? 12.072 4.518 -8.852 1.00 94.81 104 TRP A N 1
ATOM 825 C CA . TRP A 1 104 ? 10.901 3.640 -8.767 1.00 94.81 104 TRP A CA 1
ATOM 826 C C . TRP A 1 104 ? 10.609 3.279 -7.308 1.00 94.81 104 TRP A C 1
ATOM 828 O O . TRP A 1 104 ? 9.471 3.428 -6.872 1.00 94.81 104 TRP A O 1
ATOM 838 N N . ALA A 1 105 ? 11.637 2.893 -6.546 1.00 96.44 105 ALA A N 1
ATOM 839 C CA . ALA A 1 105 ? 11.484 2.560 -5.132 1.00 96.44 105 ALA A CA 1
ATOM 840 C C . ALA A 1 105 ? 10.961 3.756 -4.319 1.00 96.44 105 ALA A C 1
ATOM 842 O O . A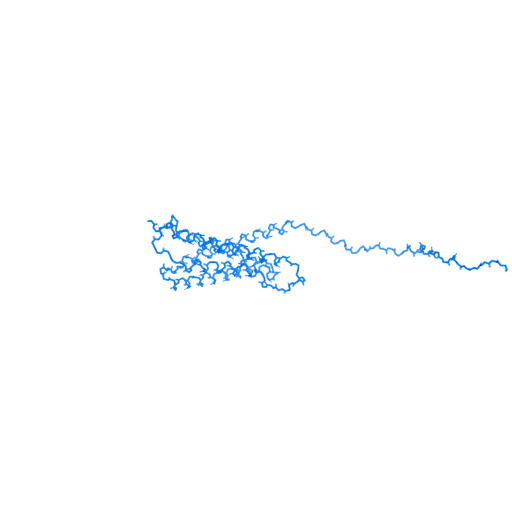LA A 1 105 ? 10.004 3.617 -3.565 1.00 96.44 105 ALA A O 1
ATOM 843 N N . ALA A 1 106 ? 11.519 4.951 -4.538 1.00 96.62 106 ALA A N 1
ATOM 844 C CA . ALA A 1 106 ? 11.077 6.175 -3.876 1.00 96.62 106 ALA A CA 1
ATOM 845 C C . ALA A 1 106 ? 9.597 6.476 -4.143 1.00 96.62 106 ALA A C 1
ATOM 847 O O . ALA A 1 106 ? 8.873 6.832 -3.224 1.00 96.62 106 ALA A O 1
ATOM 848 N N . LEU A 1 107 ? 9.120 6.291 -5.376 1.00 96.00 107 LEU A N 1
ATOM 849 C CA . LEU A 1 107 ? 7.709 6.499 -5.691 1.00 96.00 107 LEU A CA 1
ATOM 850 C C . LEU A 1 107 ? 6.790 5.508 -4.981 1.00 96.00 107 LEU A C 1
ATOM 852 O O . LEU A 1 107 ? 5.750 5.915 -4.467 1.00 96.00 107 LEU A O 1
ATOM 856 N N . VAL A 1 108 ? 7.156 4.224 -4.956 1.00 97.19 108 VAL A N 1
ATOM 857 C CA . VAL A 1 108 ? 6.381 3.193 -4.252 1.00 97.19 108 VAL A CA 1
ATOM 858 C C . VAL A 1 108 ? 6.309 3.525 -2.763 1.00 97.19 108 VAL A C 1
ATOM 860 O O . VAL A 1 108 ? 5.215 3.567 -2.210 1.00 97.19 108 VAL A O 1
ATOM 863 N N . LEU A 1 109 ? 7.450 3.847 -2.147 1.00 97.81 109 LEU A N 1
ATOM 864 C CA . LEU A 1 109 ? 7.526 4.195 -0.729 1.00 97.81 109 LEU A CA 1
ATOM 865 C C . LEU A 1 109 ? 6.745 5.468 -0.407 1.00 97.81 109 LEU A C 1
ATOM 867 O O . LEU A 1 109 ? 5.915 5.449 0.490 1.00 97.81 109 LEU A O 1
ATOM 871 N N . VAL A 1 110 ? 6.954 6.554 -1.155 1.00 97.94 110 VAL A N 1
ATOM 872 C CA . VAL A 1 110 ? 6.259 7.826 -0.910 1.00 97.94 110 VAL A CA 1
ATOM 873 C C . VAL A 1 110 ? 4.753 7.660 -1.081 1.00 97.94 110 VAL A C 1
ATOM 875 O O . VAL A 1 110 ? 4.003 8.073 -0.207 1.00 97.94 110 VAL A O 1
ATOM 878 N N . SER A 1 111 ? 4.293 7.030 -2.166 1.00 97.56 111 SER A N 1
ATOM 879 C CA . SER A 1 111 ? 2.850 6.835 -2.375 1.00 97.56 111 SER A CA 1
ATOM 880 C C . SER A 1 111 ? 2.216 5.919 -1.324 1.00 97.56 111 SER A C 1
ATOM 882 O O . SER A 1 111 ? 1.129 6.228 -0.846 1.00 97.56 111 SER A O 1
ATOM 884 N N . GLY A 1 112 ? 2.897 4.842 -0.921 1.00 97.75 112 GLY A N 1
ATOM 885 C CA . GLY A 1 112 ? 2.412 3.941 0.123 1.00 97.75 112 GLY A CA 1
ATOM 886 C C . GLY A 1 112 ? 2.388 4.588 1.509 1.00 97.75 112 GLY A C 1
ATOM 887 O O . GLY A 1 112 ? 1.381 4.495 2.198 1.00 97.75 112 GLY A O 1
ATOM 888 N N . ILE A 1 113 ? 3.458 5.286 1.905 1.00 97.38 113 ILE A N 1
ATOM 889 C CA . ILE A 1 113 ? 3.544 5.960 3.211 1.00 97.38 113 ILE A CA 1
ATOM 890 C C . ILE A 1 113 ? 2.537 7.108 3.294 1.00 97.38 113 ILE A C 1
ATOM 892 O O . ILE A 1 113 ? 1.915 7.289 4.333 1.00 97.38 113 ILE A O 1
ATOM 896 N N . LEU A 1 114 ? 2.336 7.868 2.210 1.00 97.81 114 LEU A N 1
ATOM 897 C CA . LEU A 1 114 ? 1.289 8.894 2.168 1.00 97.81 114 LEU A CA 1
ATOM 898 C C . LEU A 1 114 ? -0.102 8.285 2.351 1.00 97.81 114 LEU A C 1
ATOM 900 O O . LEU A 1 114 ? -0.926 8.877 3.041 1.00 97.81 114 LEU A O 1
ATOM 904 N N . PHE A 1 115 ? -0.351 7.110 1.765 1.00 97.56 115 PHE A N 1
ATOM 905 C CA . PHE A 1 115 ? -1.600 6.393 1.988 1.00 97.56 115 PHE A CA 1
ATOM 906 C C . PHE A 1 115 ? -1.732 5.927 3.447 1.00 97.56 115 PHE A C 1
ATOM 908 O O . PHE A 1 115 ? -2.747 6.234 4.060 1.00 97.56 115 PHE A O 1
ATOM 915 N N . GLY A 1 116 ? -0.703 5.303 4.032 1.00 95.50 116 GLY A N 1
ATOM 916 C CA . GLY A 1 116 ? -0.724 4.888 5.445 1.00 95.50 116 GLY A CA 1
ATOM 917 C C . GLY A 1 116 ? -0.936 6.053 6.407 1.00 95.50 116 GLY A C 1
ATOM 918 O O . GLY A 1 116 ? -1.819 6.022 7.253 1.00 95.50 116 GLY A O 1
ATOM 919 N N . ALA A 1 117 ? -0.233 7.167 6.193 1.00 95.69 117 ALA A N 1
ATOM 920 C CA . ALA A 1 117 ? -0.440 8.380 6.979 1.00 95.69 117 ALA A CA 1
ATOM 921 C C . ALA A 1 117 ? -1.861 8.948 6.813 1.00 95.69 117 ALA A C 1
ATOM 923 O O . ALA A 1 117 ? -2.435 9.466 7.770 1.00 95.69 117 ALA A O 1
ATOM 924 N N . SER A 1 118 ? -2.438 8.859 5.608 1.00 96.19 118 SER A N 1
ATOM 925 C CA . SER A 1 118 ? -3.829 9.261 5.383 1.00 96.19 118 SER A CA 1
ATOM 926 C C . SER A 1 118 ? -4.831 8.321 6.051 1.00 96.19 118 SER A C 1
ATOM 928 O O . SER A 1 118 ? -5.883 8.790 6.478 1.00 96.19 118 SER A O 1
ATOM 930 N N . ASP A 1 119 ? -4.504 7.032 6.175 1.00 93.00 119 ASP A N 1
ATOM 931 C CA . ASP A 1 119 ? -5.348 6.046 6.843 1.00 93.00 119 ASP A CA 1
ATOM 932 C C . ASP A 1 119 ? -5.337 6.244 8.360 1.00 93.00 119 ASP A C 1
ATOM 934 O O . ASP A 1 119 ? -6.402 6.350 8.956 1.00 93.00 119 ASP A O 1
ATOM 938 N N . GLU A 1 120 ? -4.167 6.447 8.969 1.00 93.31 120 GLU A N 1
ATOM 939 C CA . GLU A 1 120 ? -4.042 6.831 10.384 1.00 93.31 120 GLU A CA 1
ATOM 940 C C . GLU A 1 120 ? -4.801 8.131 10.685 1.00 93.31 120 GLU A C 1
ATOM 942 O O . GLU A 1 120 ? -5.551 8.241 11.657 1.00 93.31 120 GLU A O 1
ATOM 947 N N . TRP A 1 121 ? -4.681 9.128 9.804 1.00 93.62 121 TRP A N 1
ATOM 948 C CA . TRP A 1 121 ? -5.454 10.359 9.939 1.00 93.62 121 TRP A CA 1
ATOM 949 C C . TRP A 1 121 ? -6.964 10.118 9.820 1.00 93.62 121 TRP A C 1
ATOM 951 O O . TRP A 1 121 ? -7.737 10.699 10.579 1.00 93.62 121 TRP A O 1
ATOM 961 N N . HIS A 1 122 ? -7.399 9.248 8.908 1.00 92.56 122 HIS A N 1
ATOM 962 C CA . HIS A 1 122 ? -8.796 8.845 8.784 1.00 92.56 122 HIS A CA 1
ATOM 963 C C . HIS A 1 122 ? -9.297 8.109 10.039 1.00 92.56 122 HIS A C 1
ATOM 965 O O . HIS A 1 122 ? -10.386 8.417 10.529 1.00 92.56 122 HIS A O 1
ATOM 971 N N . GLN A 1 123 ? -8.493 7.206 10.604 1.00 89.94 123 GLN A N 1
ATOM 972 C CA . GLN A 1 123 ? -8.817 6.471 11.826 1.00 89.94 123 GLN A CA 1
ATOM 973 C C . GLN A 1 123 ? -9.028 7.401 13.028 1.00 89.94 123 GLN A C 1
ATOM 975 O O . GLN A 1 123 ? -9.871 7.106 13.872 1.00 89.94 123 GLN A O 1
ATOM 980 N N . ALA A 1 124 ? -8.378 8.570 13.067 1.00 90.12 124 ALA A N 1
ATOM 981 C CA . ALA A 1 124 ? -8.628 9.593 14.089 1.00 90.12 124 ALA A CA 1
ATOM 982 C C . ALA A 1 124 ? -10.086 10.105 14.113 1.00 90.12 124 ALA A C 1
ATOM 984 O O . ALA A 1 124 ? -10.538 10.644 15.124 1.00 90.12 124 ALA A O 1
ATOM 985 N N . PHE A 1 125 ? -10.834 9.940 13.016 1.00 91.25 125 PHE A N 1
ATOM 986 C CA . PHE A 1 125 ? -12.258 10.284 12.927 1.00 91.25 125 PHE A CA 1
ATOM 987 C C . PHE A 1 125 ? -13.190 9.091 13.182 1.00 91.25 125 PHE A C 1
ATOM 989 O O . PHE A 1 125 ? -14.409 9.271 13.204 1.00 91.25 125 PHE A O 1
ATOM 996 N N . VAL A 1 126 ? -12.651 7.884 13.377 1.00 87.50 126 VAL A N 1
ATOM 997 C CA . VAL A 1 126 ? -13.425 6.665 13.635 1.00 87.50 126 VAL A CA 1
ATOM 998 C C . VAL A 1 126 ? -13.564 6.472 15.151 1.00 87.50 126 VAL A C 1
ATOM 1000 O O . VAL A 1 126 ? -12.571 6.226 15.837 1.00 87.50 126 VAL A O 1
ATOM 1003 N N . PRO A 1 127 ? -14.782 6.549 15.723 1.00 85.75 127 PRO A N 1
ATOM 1004 C CA . PRO A 1 127 ? -14.973 6.379 17.160 1.00 85.75 127 PRO A CA 1
ATOM 1005 C C . PRO A 1 127 ? -14.453 5.023 17.653 1.00 85.75 127 PRO A C 1
ATOM 1007 O O . PRO A 1 127 ? -14.825 3.974 17.127 1.00 85.75 127 PRO A O 1
ATOM 1010 N N . GLY A 1 128 ? -13.609 5.042 18.687 1.00 82.00 128 GLY A N 1
ATOM 1011 C CA . GLY A 1 128 ? -13.012 3.831 19.255 1.00 82.00 128 GLY A CA 1
ATOM 1012 C C . GLY A 1 128 ? -11.799 3.295 18.488 1.00 82.00 128 GLY A C 1
ATOM 1013 O O . GLY A 1 128 ? -11.427 2.145 18.711 1.00 82.00 128 GLY A O 1
ATOM 1014 N N . ARG A 1 129 ? -11.208 4.074 17.576 1.00 82.31 129 ARG A N 1
ATOM 1015 C CA . ARG A 1 129 ? -9.851 3.858 17.054 1.00 82.31 129 ARG A CA 1
ATOM 1016 C C . ARG A 1 129 ? -8.895 4.872 17.675 1.00 82.31 129 ARG A C 1
ATOM 1018 O O . ARG A 1 129 ? -9.311 5.975 18.022 1.00 82.31 129 ARG A O 1
ATOM 1025 N N . ASP A 1 130 ? -7.639 4.470 17.823 1.00 80.12 130 ASP A N 1
ATOM 1026 C CA . ASP A 1 130 ? -6.558 5.335 18.287 1.00 80.12 130 ASP A CA 1
ATOM 1027 C C . ASP A 1 130 ? -5.456 5.327 17.222 1.00 80.12 130 ASP A C 1
ATOM 1029 O O . ASP A 1 130 ? -4.877 4.264 16.992 1.00 80.12 130 ASP A O 1
ATOM 1033 N N . PRO A 1 131 ? -5.213 6.449 16.524 1.00 81.44 131 PRO A N 1
ATOM 1034 C CA . PRO A 1 131 ? -4.162 6.517 15.521 1.00 81.44 131 PRO A CA 1
ATOM 1035 C C . PRO A 1 131 ? -2.784 6.364 16.170 1.00 81.44 131 PRO A C 1
ATOM 1037 O O . PRO A 1 131 ? -2.478 6.979 17.195 1.00 81.44 131 PRO A O 1
ATOM 1040 N N . SER A 1 132 ? -1.918 5.577 15.546 1.00 86.06 132 SER A N 1
ATOM 1041 C CA . SER A 1 132 ? -0.660 5.126 16.123 1.00 86.06 132 SER A CA 1
ATOM 1042 C C . SER A 1 132 ? 0.501 5.316 15.155 1.00 86.06 132 SER A C 1
ATOM 1044 O O . SER A 1 132 ? 0.550 4.784 14.048 1.00 86.06 132 SER A O 1
ATOM 1046 N N . MET A 1 133 ? 1.545 6.016 15.612 1.00 88.19 133 MET A N 1
ATOM 1047 C CA . MET A 1 133 ? 2.796 6.103 14.848 1.00 88.19 133 MET A CA 1
ATOM 1048 C C . MET A 1 133 ? 3.471 4.738 14.662 1.00 88.19 133 MET A C 1
ATOM 1050 O O . MET A 1 133 ? 4.258 4.573 13.728 1.00 88.19 133 MET A O 1
ATOM 1054 N N . LEU A 1 134 ? 3.205 3.773 15.551 1.00 89.06 134 LEU A N 1
ATOM 1055 C CA . LEU A 1 134 ? 3.718 2.414 15.398 1.00 89.06 134 LEU A CA 1
ATOM 1056 C C . LEU A 1 134 ? 3.023 1.685 14.247 1.00 89.06 134 LEU A C 1
ATOM 1058 O O . LEU A 1 134 ? 3.704 0.959 13.524 1.00 89.06 134 LEU A O 1
ATOM 1062 N N . ASP A 1 135 ? 1.735 1.932 14.026 1.00 88.94 135 ASP A N 1
ATOM 1063 C CA . ASP A 1 135 ? 0.983 1.324 12.925 1.00 88.94 135 ASP A CA 1
ATOM 1064 C C . ASP A 1 135 ? 1.512 1.839 11.586 1.00 88.94 135 ASP A C 1
ATOM 1066 O O . ASP A 1 135 ? 1.890 1.044 10.730 1.00 88.94 135 ASP A O 1
ATOM 1070 N N . LEU A 1 136 ? 1.793 3.143 11.483 1.00 92.31 136 LEU A N 1
ATOM 1071 C CA . LEU A 1 136 ? 2.482 3.704 10.315 1.00 92.31 136 LEU A CA 1
ATOM 1072 C C . LEU A 1 136 ? 3.874 3.080 10.067 1.00 92.31 136 LEU A C 1
ATOM 1074 O O . LEU A 1 136 ? 4.324 2.963 8.922 1.00 92.31 136 LEU A O 1
ATOM 1078 N N . CYS A 1 137 ? 4.589 2.674 11.122 1.00 93.31 137 CYS A N 1
ATOM 1079 C CA . CYS A 1 137 ? 5.870 1.976 10.974 1.00 93.31 137 CYS A CA 1
ATOM 1080 C C . CYS A 1 137 ? 5.676 0.543 10.454 1.00 93.31 137 CYS A C 1
ATOM 1082 O O . CYS A 1 137 ? 6.460 0.081 9.618 1.00 93.31 137 CYS A O 1
ATOM 1084 N N . TRP A 1 138 ? 4.637 -0.152 10.919 1.00 94.12 138 TRP A N 1
ATOM 1085 C CA . TRP A 1 138 ? 4.251 -1.467 10.415 1.00 94.12 138 TRP A CA 1
ATOM 1086 C C . TRP A 1 138 ? 3.781 -1.413 8.959 1.00 94.12 138 TRP A C 1
ATOM 1088 O O . TRP A 1 138 ? 4.193 -2.255 8.156 1.00 94.12 138 TRP A O 1
ATOM 1098 N N . ASP A 1 139 ? 3.024 -0.382 8.595 1.00 94.56 139 ASP A N 1
ATOM 1099 C CA . ASP A 1 139 ? 2.606 -0.094 7.227 1.00 94.56 139 ASP A CA 1
ATOM 1100 C C . ASP A 1 139 ? 3.822 0.101 6.316 1.00 94.56 139 ASP A C 1
ATOM 1102 O O . ASP A 1 139 ? 3.951 -0.537 5.266 1.00 94.56 139 ASP A O 1
ATOM 1106 N N . ALA A 1 140 ? 4.773 0.941 6.743 1.00 96.31 140 ALA A N 1
ATOM 1107 C CA . ALA A 1 140 ? 6.009 1.190 6.010 1.00 96.31 140 ALA A CA 1
ATOM 1108 C C . ALA A 1 140 ? 6.829 -0.096 5.813 1.00 96.31 140 ALA A C 1
ATOM 1110 O O . ALA A 1 140 ? 7.328 -0.346 4.710 1.00 96.31 140 ALA A O 1
ATOM 1111 N N . LEU A 1 141 ? 6.935 -0.939 6.848 1.00 96.31 141 LEU A N 1
ATOM 1112 C CA . LEU A 1 141 ? 7.586 -2.245 6.743 1.00 96.31 141 LEU A CA 1
ATOM 1113 C C . LEU A 1 141 ? 6.870 -3.141 5.724 1.00 96.31 141 LEU A C 1
ATOM 1115 O O . LEU A 1 141 ? 7.530 -3.735 4.868 1.00 96.31 141 LEU A O 1
ATOM 1119 N N . GLY A 1 142 ? 5.538 -3.201 5.774 1.00 96.75 142 GLY A N 1
ATOM 1120 C CA . GLY A 1 142 ? 4.720 -3.910 4.795 1.00 96.75 142 GLY A CA 1
ATOM 1121 C C . GLY A 1 142 ? 5.033 -3.458 3.371 1.00 96.75 142 GLY A C 1
ATOM 1122 O O . GLY A 1 142 ? 5.449 -4.272 2.544 1.00 96.75 142 GLY A O 1
ATOM 1123 N N . ILE A 1 143 ? 4.946 -2.152 3.098 1.00 98.12 143 ILE A N 1
ATOM 1124 C CA . ILE A 1 143 ? 5.215 -1.575 1.770 1.00 98.12 143 ILE A CA 1
ATOM 1125 C C . ILE A 1 143 ? 6.597 -1.991 1.257 1.00 98.12 143 ILE A C 1
ATOM 1127 O O . ILE A 1 143 ? 6.722 -2.401 0.099 1.00 98.12 143 ILE A O 1
ATOM 1131 N N . VAL A 1 144 ? 7.631 -1.921 2.106 1.00 98.12 144 VAL A N 1
ATOM 1132 C CA . VAL A 1 144 ? 8.999 -2.334 1.753 1.00 98.12 144 VAL A CA 1
ATOM 1133 C C . VAL A 1 144 ? 9.046 -3.813 1.370 1.00 98.12 144 VAL A C 1
ATOM 1135 O O . VAL A 1 144 ? 9.609 -4.151 0.325 1.00 98.12 144 VAL A O 1
ATOM 1138 N N . LEU A 1 145 ? 8.445 -4.694 2.174 1.00 97.62 145 LEU A N 1
ATOM 1139 C CA . LEU A 1 145 ? 8.429 -6.137 1.918 1.00 97.62 145 LEU A CA 1
ATOM 1140 C C . LEU A 1 145 ? 7.681 -6.474 0.622 1.00 97.62 145 LEU 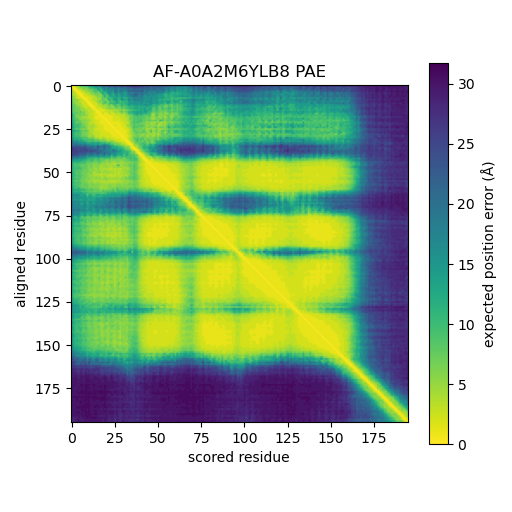A C 1
ATOM 1142 O O . LEU A 1 145 ? 8.189 -7.231 -0.207 1.00 97.62 145 LEU A O 1
ATOM 1146 N N . GLY A 1 146 ? 6.518 -5.863 0.402 1.00 96.94 146 GLY A N 1
ATOM 1147 C CA . GLY A 1 146 ? 5.726 -6.024 -0.816 1.00 96.94 146 GLY A CA 1
ATOM 1148 C C . GLY A 1 146 ? 6.446 -5.549 -2.075 1.00 96.94 146 GLY A C 1
ATOM 1149 O O . GLY A 1 146 ? 6.499 -6.252 -3.089 1.00 96.94 146 GLY A O 1
ATOM 1150 N N . MET A 1 147 ? 7.061 -4.368 -1.994 1.00 97.06 147 MET A N 1
ATOM 1151 C CA . MET A 1 147 ? 7.888 -3.799 -3.056 1.00 97.06 147 MET A CA 1
ATOM 1152 C C . MET A 1 147 ? 9.076 -4.713 -3.388 1.00 97.06 147 MET A C 1
ATOM 1154 O O . MET A 1 147 ? 9.332 -4.994 -4.563 1.00 97.06 147 MET A O 1
ATOM 1158 N N . ALA A 1 148 ? 9.792 -5.198 -2.370 1.00 96.56 148 ALA A N 1
ATOM 1159 C CA . ALA A 1 148 ? 10.928 -6.100 -2.537 1.00 96.56 148 ALA A CA 1
ATOM 1160 C C . ALA A 1 148 ? 10.502 -7.437 -3.160 1.00 96.56 148 ALA A C 1
ATOM 1162 O O . ALA A 1 148 ? 11.166 -7.938 -4.072 1.00 96.56 148 ALA A O 1
ATOM 1163 N N . PHE A 1 149 ? 9.362 -7.984 -2.731 1.00 96.00 149 PHE A N 1
ATOM 1164 C CA . PHE A 1 149 ? 8.799 -9.207 -3.292 1.00 96.00 149 PHE A CA 1
ATOM 1165 C C . PHE A 1 149 ? 8.465 -9.051 -4.782 1.00 96.00 149 PHE A C 1
ATOM 1167 O O . PHE A 1 149 ? 8.866 -9.884 -5.600 1.00 96.00 149 PHE A O 1
ATOM 1174 N N . TYR A 1 150 ? 7.819 -7.944 -5.165 1.00 94.00 150 TYR A N 1
ATOM 1175 C CA . TYR A 1 150 ? 7.567 -7.628 -6.573 1.00 94.00 150 TYR A CA 1
ATOM 1176 C C . TYR A 1 150 ? 8.870 -7.514 -7.382 1.00 94.00 150 TYR A C 1
ATOM 1178 O O . TYR A 1 150 ? 8.984 -8.078 -8.474 1.00 94.00 150 TYR A O 1
ATOM 1186 N N . HIS A 1 151 ? 9.876 -6.825 -6.837 1.00 93.25 151 HIS A N 1
ATOM 1187 C CA . HIS A 1 151 ? 11.180 -6.667 -7.481 1.00 93.25 151 HIS A CA 1
ATOM 1188 C C . HIS A 1 151 ? 11.886 -8.005 -7.725 1.00 93.25 151 HIS A C 1
ATOM 1190 O O . HIS A 1 151 ? 12.374 -8.254 -8.831 1.00 93.25 151 HIS A O 1
ATOM 1196 N N . MET A 1 152 ? 11.875 -8.900 -6.734 1.00 93.25 152 MET A N 1
ATOM 1197 C CA . MET A 1 152 ? 12.433 -10.247 -6.855 1.00 93.25 152 MET A CA 1
ATOM 1198 C C . MET A 1 152 ? 11.763 -11.040 -7.985 1.00 93.25 152 MET A C 1
ATOM 1200 O O . MET A 1 152 ? 12.448 -11.702 -8.770 1.00 93.25 152 MET A O 1
ATOM 1204 N N . ILE A 1 153 ? 10.435 -10.955 -8.092 1.00 90.81 153 ILE A N 1
ATOM 1205 C CA . ILE A 1 153 ? 9.665 -11.628 -9.141 1.00 90.81 153 ILE A CA 1
ATOM 1206 C C . ILE A 1 153 ? 10.053 -11.106 -10.534 1.00 90.81 153 ILE A C 1
ATOM 1208 O O . ILE A 1 153 ? 10.341 -11.903 -11.428 1.00 90.81 153 ILE A O 1
ATOM 1212 N N . GLU A 1 154 ? 10.123 -9.786 -10.727 1.00 87.69 154 GLU A N 1
ATOM 1213 C CA . GLU A 1 154 ? 10.502 -9.184 -12.019 1.00 87.69 154 GLU A CA 1
ATOM 1214 C C . GLU A 1 154 ? 11.918 -9.585 -12.453 1.00 87.69 154 GLU A C 1
ATOM 1216 O O . GLU A 1 154 ? 12.121 -9.943 -13.615 1.00 87.69 154 GLU A O 1
ATOM 1221 N N . ILE A 1 155 ? 12.890 -9.596 -11.533 1.00 87.44 155 ILE A N 1
ATOM 1222 C CA . ILE A 1 155 ? 14.263 -10.029 -11.837 1.00 87.44 155 ILE A CA 1
ATOM 1223 C C . ILE A 1 155 ? 14.277 -11.485 -12.317 1.00 87.44 155 ILE A C 1
ATOM 1225 O O . ILE A 1 155 ? 14.921 -11.801 -13.322 1.00 87.44 155 ILE A O 1
ATOM 1229 N N . ARG A 1 156 ? 13.544 -12.372 -11.631 1.00 87.12 156 ARG A N 1
ATOM 1230 C CA . ARG A 1 156 ? 13.461 -13.797 -11.987 1.00 87.12 156 ARG A CA 1
ATOM 1231 C C . ARG A 1 156 ? 12.834 -13.999 -13.365 1.00 87.12 156 ARG A C 1
ATOM 1233 O O . ARG A 1 156 ? 13.400 -14.727 -14.177 1.00 87.12 156 ARG A O 1
ATOM 1240 N N . PHE A 1 157 ? 11.734 -13.312 -13.667 1.00 81.75 157 PHE A N 1
ATOM 1241 C CA . PHE A 1 157 ? 11.094 -13.397 -14.983 1.00 81.75 157 PHE A CA 1
ATOM 1242 C C . PHE A 1 157 ? 11.931 -12.774 -16.104 1.00 81.75 157 PHE A C 1
ATOM 1244 O O . PHE A 1 157 ? 11.910 -13.272 -17.228 1.00 81.75 157 PHE A O 1
ATOM 1251 N N . ARG A 1 158 ? 12.690 -11.706 -15.827 1.00 79.00 158 ARG A N 1
ATOM 1252 C CA . ARG A 1 158 ? 13.584 -11.096 -16.821 1.00 79.00 158 ARG A CA 1
ATOM 1253 C C . ARG A 1 158 ? 14.753 -12.012 -17.175 1.00 79.00 158 ARG A C 1
ATOM 1255 O O . ARG A 1 158 ? 15.106 -12.079 -18.345 1.00 79.00 158 ARG A O 1
ATOM 1262 N N . SER A 1 159 ? 15.302 -12.726 -16.191 1.00 76.06 159 SER A N 1
ATOM 1263 C CA . SER A 1 159 ? 16.372 -13.717 -16.385 1.00 76.06 159 SER A CA 1
ATOM 1264 C C . SER A 1 159 ? 15.923 -14.915 -17.236 1.00 76.06 159 SER A C 1
ATOM 1266 O O . SER A 1 159 ? 16.697 -15.447 -18.022 1.00 76.06 159 SER A O 1
ATOM 1268 N N . GLN A 1 160 ? 14.649 -15.306 -17.131 1.00 74.50 160 GLN A N 1
ATOM 1269 C CA . GLN A 1 160 ? 14.082 -16.432 -17.881 1.00 74.50 160 GLN A CA 1
ATOM 1270 C C . GLN A 1 160 ? 13.626 -16.085 -19.303 1.00 74.50 160 GLN A C 1
ATOM 1272 O O . GLN A 1 160 ? 13.238 -16.986 -20.045 1.00 74.50 160 GLN A O 1
ATOM 1277 N N . ARG A 1 161 ? 13.637 -14.807 -19.710 1.00 72.50 161 ARG A N 1
ATOM 1278 C CA . ARG A 1 161 ? 13.354 -14.461 -21.107 1.00 72.50 161 ARG A CA 1
ATOM 1279 C C . ARG A 1 161 ? 14.509 -14.984 -21.959 1.00 72.50 161 ARG A C 1
ATOM 1281 O O . ARG A 1 161 ? 15.627 -14.513 -21.745 1.00 72.50 161 ARG A O 1
ATOM 1288 N N . PRO A 1 162 ? 14.266 -15.908 -22.912 1.00 66.31 162 PRO A N 1
ATOM 1289 C CA . PRO A 1 162 ? 15.298 -16.313 -23.853 1.00 66.31 162 PRO A CA 1
ATOM 1290 C C . PRO A 1 162 ? 15.883 -15.043 -24.458 1.00 66.31 162 PRO A C 1
ATOM 1292 O O . PRO A 1 162 ? 15.114 -14.163 -24.866 1.00 66.31 162 PRO A O 1
ATOM 1295 N N . ALA A 1 163 ? 17.213 -14.913 -24.453 1.00 66.81 163 ALA A N 1
ATOM 1296 C CA . ALA A 1 163 ? 17.866 -13.861 -25.215 1.00 66.81 163 ALA A CA 1
ATOM 1297 C C . ALA A 1 163 ? 17.241 -13.912 -26.608 1.00 66.81 163 ALA A C 1
ATOM 1299 O O . ALA A 1 163 ? 17.209 -14.989 -27.208 1.00 66.81 163 ALA A O 1
ATOM 1300 N N . ALA A 1 164 ? 16.633 -12.805 -27.048 1.00 61.72 164 ALA A N 1
ATOM 1301 C CA . ALA A 1 164 ? 16.062 -12.742 -28.382 1.00 61.72 164 ALA A CA 1
ATOM 1302 C C . ALA A 1 164 ? 17.140 -13.278 -29.323 1.00 61.72 164 ALA A C 1
ATOM 1304 O O . ALA A 1 164 ? 18.272 -12.785 -29.272 1.00 61.72 164 ALA A O 1
ATOM 1305 N N . ALA A 1 165 ? 16.822 -14.353 -30.056 1.00 56.94 165 ALA A N 1
ATOM 1306 C CA . ALA A 1 165 ? 17.739 -14.897 -31.043 1.00 56.94 165 ALA A CA 1
ATOM 1307 C C . ALA A 1 165 ? 18.231 -13.696 -31.855 1.00 56.94 165 ALA A C 1
ATOM 1309 O O . ALA A 1 165 ? 17.383 -12.870 -32.215 1.00 56.94 165 ALA A O 1
ATOM 1310 N N . PRO A 1 166 ? 19.555 -13.521 -32.025 1.00 57.03 166 PRO A N 1
ATOM 1311 C CA . PRO A 1 166 ? 20.074 -12.355 -32.716 1.00 57.03 166 PRO A CA 1
ATOM 1312 C C . PRO A 1 166 ? 19.290 -12.240 -34.016 1.00 57.03 166 PRO A C 1
ATOM 1314 O O . PRO A 1 166 ? 19.205 -13.229 -34.751 1.00 57.03 166 PRO A O 1
ATOM 1317 N N . GLU A 1 167 ? 18.637 -11.092 -34.237 1.00 53.56 167 GLU A N 1
ATOM 1318 C CA . GLU A 1 167 ? 18.060 -10.796 -35.542 1.00 53.56 167 GLU A CA 1
ATOM 1319 C C . GLU A 1 167 ? 19.177 -11.091 -36.532 1.00 53.56 167 GLU A C 1
ATOM 1321 O O . GLU A 1 167 ? 20.243 -10.471 -36.476 1.00 53.56 167 GLU A O 1
ATOM 1326 N N . GLN A 1 168 ? 18.981 -12.118 -37.358 1.00 54.50 168 GLN A N 1
ATOM 1327 C CA . GLN A 1 168 ? 19.842 -12.331 -38.499 1.00 54.50 168 GLN A CA 1
ATOM 1328 C C . GLN A 1 168 ? 19.655 -11.071 -39.334 1.00 54.50 168 GLN A C 1
ATOM 1330 O O . GLN A 1 168 ? 18.629 -10.896 -39.991 1.00 54.50 168 GLN A O 1
ATOM 1335 N N . GLY A 1 169 ? 20.602 -10.140 -39.186 1.00 45.25 169 GLY A N 1
ATOM 1336 C CA . GLY A 1 169 ? 20.658 -8.921 -39.971 1.00 45.25 169 GLY A CA 1
ATOM 1337 C C . GLY A 1 169 ? 20.532 -9.287 -41.448 1.00 45.25 169 GLY A C 1
ATOM 1338 O O . GLY A 1 169 ? 20.890 -10.407 -41.827 1.00 45.25 169 GLY A O 1
ATOM 1339 N N . PRO A 1 170 ? 19.987 -8.383 -42.276 1.00 50.72 170 PRO A N 1
ATOM 1340 C CA . PRO A 1 170 ? 19.657 -8.697 -43.656 1.00 50.72 170 PRO A CA 1
ATOM 1341 C C . PRO A 1 170 ? 20.890 -9.308 -44.309 1.00 50.72 170 PRO A C 1
ATOM 1343 O O . PRO A 1 170 ? 21.951 -8.684 -44.299 1.00 50.72 170 PRO A O 1
ATOM 1346 N N . HIS A 1 171 ? 20.757 -10.545 -44.797 1.00 50.34 171 HIS A N 1
ATOM 1347 C CA . HIS A 1 171 ? 21.800 -11.257 -45.519 1.00 50.34 171 HIS A CA 1
ATOM 1348 C C . HIS A 1 171 ? 22.393 -10.324 -46.589 1.00 50.34 171 HIS A C 1
ATOM 1350 O O . HIS A 1 171 ? 21.843 -10.167 -47.679 1.00 50.34 171 HIS A O 1
ATOM 1356 N N . GLN A 1 172 ? 23.526 -9.690 -46.278 1.00 50.25 172 GLN A N 1
ATOM 1357 C CA . GLN A 1 172 ? 24.413 -9.098 -47.266 1.00 50.25 172 GLN A CA 1
ATOM 1358 C C . GLN A 1 172 ? 25.064 -10.270 -47.987 1.00 50.25 172 GLN A C 1
ATOM 1360 O O . GLN A 1 172 ? 26.039 -10.850 -47.520 1.00 50.25 172 GLN A O 1
ATOM 1365 N N . GLY A 1 173 ? 24.449 -10.676 -49.091 1.00 48.00 173 GLY A N 1
ATOM 1366 C CA . GLY A 1 173 ? 24.927 -11.811 -49.865 1.00 48.00 173 GLY A CA 1
ATOM 1367 C C . GLY A 1 173 ? 23.939 -12.302 -50.908 1.00 48.00 173 GLY A C 1
ATOM 1368 O O . GLY A 1 173 ? 23.814 -13.506 -51.079 1.00 48.00 173 GLY A O 1
ATOM 1369 N N . MET A 1 174 ? 23.240 -11.403 -51.608 1.00 39.91 174 MET A N 1
ATOM 1370 C CA . MET A 1 174 ? 22.634 -11.763 -52.890 1.00 39.91 174 MET A CA 1
ATOM 1371 C C . MET A 1 174 ? 23.469 -11.134 -53.999 1.00 39.91 174 MET A C 1
ATOM 1373 O O . MET A 1 174 ? 23.283 -9.983 -54.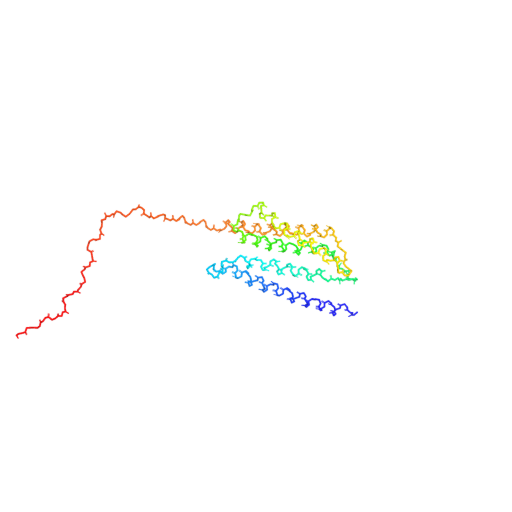386 1.00 39.91 174 MET A O 1
ATOM 1377 N N . SER A 1 175 ? 24.456 -11.913 -54.445 1.00 38.94 175 SER A N 1
ATOM 1378 C CA . SER A 1 175 ? 25.103 -11.745 -55.738 1.00 38.94 175 SER A CA 1
ATOM 1379 C C . SER A 1 175 ? 24.016 -11.640 -56.802 1.00 38.94 175 SER A C 1
ATOM 1381 O O . SER A 1 175 ? 23.240 -12.571 -57.013 1.00 38.94 175 SER A O 1
ATOM 1383 N N . VAL A 1 176 ? 23.964 -10.487 -57.455 1.00 51.69 176 VAL A N 1
ATOM 1384 C CA . VAL A 1 176 ? 23.222 -10.260 -58.689 1.00 51.69 176 VAL A CA 1
ATOM 1385 C C . VAL A 1 176 ? 23.764 -11.253 -59.717 1.00 51.69 176 VAL A C 1
ATOM 1387 O O . VAL A 1 176 ? 24.941 -11.162 -60.046 1.00 51.69 176 VAL A O 1
ATOM 1390 N N . ASN A 1 177 ? 22.964 -12.251 -60.109 1.00 46.50 177 ASN A N 1
ATOM 1391 C CA . ASN A 1 177 ? 22.979 -12.963 -61.401 1.00 46.50 177 ASN A CA 1
ATOM 1392 C C . ASN A 1 177 ? 22.326 -14.343 -61.255 1.00 46.50 177 ASN A C 1
ATOM 1394 O O . ASN A 1 177 ? 22.994 -15.295 -60.865 1.00 46.50 177 ASN A O 1
ATOM 1398 N N . ALA A 1 178 ? 21.033 -14.425 -61.577 1.00 44.16 178 ALA A N 1
ATOM 1399 C CA . ALA A 1 178 ? 20.353 -15.568 -62.207 1.00 44.16 178 ALA A CA 1
ATOM 1400 C C . ALA A 1 178 ? 18.841 -15.444 -61.962 1.00 44.16 178 ALA A C 1
ATOM 1402 O O . ALA A 1 178 ? 18.264 -16.129 -61.124 1.00 44.16 178 ALA A O 1
ATOM 1403 N N . CYS A 1 179 ? 18.197 -14.531 -62.684 1.00 36.16 179 CYS A N 1
ATOM 1404 C CA . CYS A 1 179 ? 16.758 -14.609 -62.924 1.00 36.16 179 CYS A CA 1
ATOM 1405 C C . CYS A 1 179 ? 16.488 -14.111 -64.347 1.00 36.16 179 CYS A C 1
ATOM 1407 O O . CYS A 1 179 ? 15.887 -13.069 -64.583 1.00 36.16 179 CYS A O 1
ATOM 1409 N N . SER A 1 180 ? 17.041 -14.844 -65.309 1.00 43.88 180 SER A N 1
ATOM 1410 C CA . SER A 1 180 ? 16.538 -14.915 -66.674 1.00 43.88 180 SER A CA 1
ATOM 1411 C C . SER A 1 180 ? 16.214 -16.384 -66.920 1.00 43.88 180 SER A C 1
ATOM 1413 O O . SER A 1 180 ? 16.995 -17.251 -66.542 1.00 43.88 180 SER A O 1
ATOM 1415 N N . HIS A 1 181 ? 15.058 -16.641 -67.528 1.00 40.53 181 HIS A N 1
ATOM 1416 C CA . HIS A 1 181 ? 14.363 -17.931 -67.631 1.00 40.53 181 HIS A CA 1
ATOM 1417 C C . HIS A 1 181 ? 13.506 -18.278 -66.411 1.00 40.53 181 HIS A C 1
ATOM 1419 O O . HIS A 1 181 ? 13.943 -18.964 -65.500 1.00 40.53 181 HIS A O 1
ATOM 1425 N N . ILE A 1 182 ? 12.268 -17.779 -66.418 1.00 41.28 182 ILE A N 1
ATOM 1426 C CA . ILE A 1 182 ? 11.014 -18.558 -66.370 1.00 41.28 182 ILE A CA 1
ATOM 1427 C C . ILE A 1 182 ? 9.880 -17.521 -66.414 1.00 41.28 182 ILE A C 1
ATOM 1429 O O . ILE A 1 182 ? 9.429 -17.055 -65.379 1.00 41.28 182 ILE A O 1
ATOM 1433 N N . VAL A 1 183 ? 9.468 -17.121 -67.622 1.00 37.78 183 VAL A N 1
ATOM 1434 C CA . VAL A 1 183 ? 8.090 -16.704 -67.952 1.00 37.78 183 VAL A CA 1
ATOM 1435 C C . VAL A 1 183 ? 7.907 -16.954 -69.454 1.00 37.78 183 VAL A C 1
ATOM 1437 O O . VAL A 1 183 ? 8.139 -16.079 -70.280 1.00 37.78 183 VAL A O 1
ATOM 1440 N N . GLN A 1 184 ? 7.534 -18.176 -69.817 1.00 35.66 184 GLN A N 1
ATOM 1441 C CA . GLN A 1 184 ? 6.847 -18.450 -71.077 1.00 35.66 184 GLN A CA 1
ATOM 1442 C C . GLN A 1 184 ? 5.507 -19.045 -70.651 1.00 35.66 184 GLN A C 1
ATOM 1444 O O . GLN A 1 184 ? 5.421 -20.223 -70.324 1.00 35.66 184 GLN A O 1
ATOM 1449 N N . TYR A 1 185 ? 4.514 -18.171 -70.499 1.00 37.09 185 TYR A N 1
ATOM 1450 C CA . TYR A 1 185 ? 3.123 -18.570 -70.347 1.00 37.09 185 TYR A CA 1
ATOM 1451 C C . TYR A 1 185 ? 2.476 -18.527 -71.726 1.00 37.09 185 TYR A C 1
ATOM 1453 O O . TYR A 1 185 ? 2.602 -17.535 -72.446 1.00 37.09 185 TYR A O 1
ATOM 1461 N N . ASP A 1 186 ? 1.831 -19.644 -72.045 1.00 44.09 186 ASP A N 1
ATOM 1462 C CA . ASP A 1 186 ? 0.963 -19.909 -73.183 1.00 44.09 186 ASP A CA 1
ATOM 1463 C C . ASP A 1 186 ? 0.085 -18.723 -73.586 1.00 44.09 186 ASP A C 1
ATOM 1465 O O . ASP A 1 186 ? -0.721 -18.229 -72.795 1.00 44.09 186 ASP A O 1
ATOM 1469 N N . ALA A 1 187 ? 0.184 -18.332 -74.856 1.00 43.97 187 ALA A N 1
ATOM 1470 C CA . ALA A 1 187 ? -0.805 -17.494 -75.522 1.00 43.97 187 ALA A CA 1
ATOM 1471 C C . ALA A 1 187 ? -0.824 -17.738 -77.042 1.00 43.97 187 ALA A C 1
ATOM 1473 O O . ALA A 1 187 ? -0.759 -16.788 -77.808 1.00 43.97 187 ALA A O 1
ATOM 1474 N N . GLU A 1 188 ? -0.930 -18.992 -77.494 1.00 43.22 188 GLU A N 1
ATOM 1475 C CA . GLU A 1 188 ? -1.330 -19.305 -78.879 1.00 43.22 188 GLU A CA 1
ATOM 1476 C C . GLU A 1 188 ? -2.230 -20.548 -78.907 1.00 43.22 188 GLU A C 1
ATOM 1478 O O . GLU A 1 188 ? -1.830 -21.646 -79.282 1.00 43.22 188 GLU A O 1
ATOM 1483 N N . ALA A 1 189 ? -3.478 -20.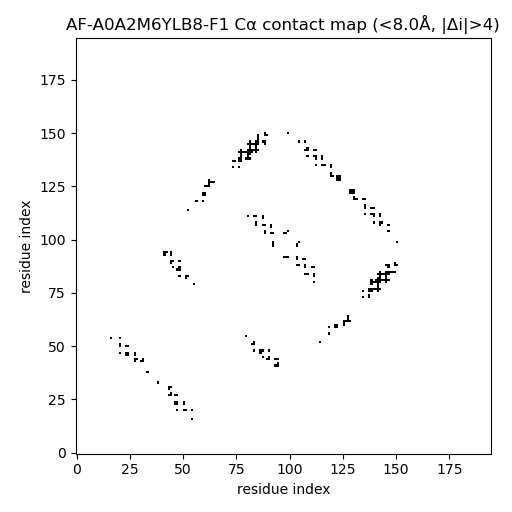372 -78.475 1.00 43.81 189 ALA A N 1
ATOM 1484 C CA . ALA A 1 189 ? -4.550 -21.329 -78.729 1.00 43.81 189 ALA A CA 1
ATOM 1485 C C . ALA A 1 189 ? -5.904 -20.610 -78.782 1.00 43.81 189 ALA A C 1
ATOM 1487 O O . ALA A 1 189 ? -6.708 -20.723 -77.862 1.00 43.81 189 ALA A O 1
ATOM 1488 N N . ALA A 1 190 ? -6.147 -19.854 -79.854 1.00 41.28 190 ALA A N 1
ATOM 1489 C CA . ALA A 1 190 ? -7.479 -19.674 -80.436 1.00 41.28 190 ALA A CA 1
ATOM 1490 C C . ALA A 1 190 ? -7.382 -18.887 -81.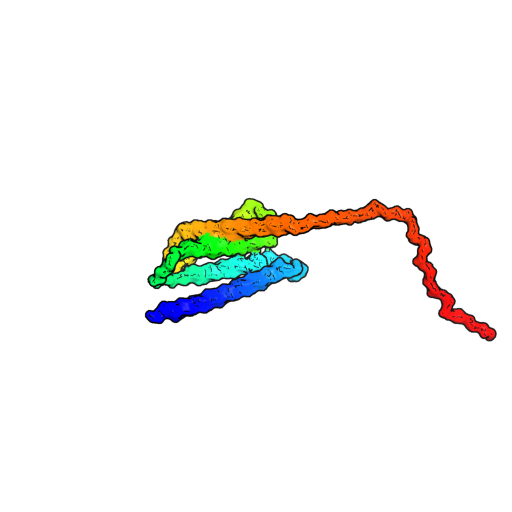751 1.00 41.28 190 ALA A C 1
ATOM 1492 O O . ALA A 1 190 ? -6.871 -17.772 -81.739 1.00 41.28 190 ALA A O 1
ATOM 1493 N N . MET A 1 191 ? -8.013 -19.434 -82.806 1.00 45.44 191 MET A N 1
ATOM 1494 C CA . MET A 1 191 ? -8.426 -18.756 -84.053 1.00 45.44 191 MET A CA 1
ATOM 1495 C C . MET A 1 191 ? -7.281 -18.662 -85.088 1.00 45.44 191 MET A C 1
ATOM 1497 O O . MET A 1 191 ? -6.314 -17.953 -84.876 1.00 45.44 191 MET A O 1
ATOM 1501 N N . GLU A 1 192 ? -7.255 -19.412 -86.195 1.00 45.88 192 GLU A N 1
ATOM 1502 C CA . GLU A 1 192 ? -8.305 -19.581 -87.211 1.00 45.88 192 GLU A CA 1
ATOM 1503 C C . GLU A 1 192 ? -8.242 -20.952 -87.930 1.00 45.88 192 GLU A C 1
ATOM 1505 O O . GLU A 1 192 ? -7.191 -21.583 -88.043 1.00 45.88 192 GLU A O 1
ATOM 1510 N N . LEU A 1 193 ? -9.408 -21.413 -88.397 1.00 44.62 193 LEU A N 1
ATOM 1511 C CA . LEU A 1 193 ? -9.644 -22.649 -89.157 1.00 44.62 193 LEU A CA 1
ATOM 1512 C C . LEU A 1 193 ? -9.362 -22.461 -90.666 1.00 44.62 193 LEU A C 1
ATOM 1514 O O . LEU A 1 193 ? -9.540 -21.354 -91.169 1.00 44.62 193 LEU A O 1
ATOM 1518 N N . PRO A 1 194 ? -9.025 -23.532 -91.414 1.00 53.38 194 PRO A N 1
ATOM 1519 C CA . PRO A 1 194 ? -8.887 -23.494 -92.869 1.00 53.38 194 PRO A CA 1
ATOM 1520 C C . PRO A 1 194 ? -10.228 -23.762 -93.577 1.00 53.38 194 PRO A C 1
ATOM 1522 O O . PRO A 1 194 ? -10.970 -24.658 -93.168 1.00 53.38 194 PRO A O 1
ATOM 1525 N N . VAL A 1 195 ? -10.544 -22.984 -94.618 1.00 51.22 195 VAL A N 1
ATOM 1526 C CA . VAL A 1 195 ? -10.556 -23.308 -96.071 1.00 51.22 195 VAL A CA 1
ATOM 1527 C C . VAL A 1 195 ? -11.215 -22.140 -96.805 1.00 51.22 195 VAL A C 1
ATOM 1529 O O . VAL A 1 195 ? -12.368 -21.800 -96.463 1.00 51.22 195 VAL A O 1
#